Protein AF-A0A7S0D3B3-F1 (afdb_monomer_lite)

Sequence (251 aa):
MYHLRRGPMLGVGFGHDDEKTTARLAFLFASHDVAYRSLAPVVYAWNGERDVRSGSPFPGTENVFGEEPFFAKLPALDLALAPHSAIVVDHGLFGAFGWVGRDVGVEPGEASGDATTTTTSSGANANATREAAVEAVTSLATRLARGSRSGSRSDINGGTSTANTSVFPAPPSLVAAEGSSAARRVVCRLAPAHRDAPHEQDARFPPVRGTSLEARRAFAARAPPTEELTFFQWMRGLGVDAPVTPWAPWR

Organism: Micromonas pusilla (NCBI:txid38833)

Radius of gyration: 18.9 Å; chains: 1; bounding box: 62×37×48 Å

Secondary structure (DSSP, 8-state):
-HHHHHSTTTSSS--SHHHHHHHHHHHHTS-HHHHHHHHS-EEEEE-TTTT-TTT-SSTTPPBSSSSSSPEEEE-SBGGG--TT-EEEEE-GGG-EEEEE-TTTTS-TTTTT--S-----SHHHHHHHHHHHHHHHHHHHHHHHHTT---------S-S--------SSPPPEEEEETTSGGGHHHHTTSB-GGGS-HHHHHHH-GGGTT--HHHHHHHHHHSPP--PPPHHHHHHHTT-----SPP----

pLDDT: mean 78.84, std 17.93, range [31.41, 97.38]

Foldseek 3Di:
DQQQCCALANHCPDPDVVSNVVLVVLLVPDDPVLNVLLSAKKKKKFQAFDLPCPGGLFHPFAAPQPHPPGIGIAHQACVQQDLQIKMWIRNRQQFIEIEHHPQNQPDPVVVPDDPDDDDDDSVVRRVVRSVVSQVVSQVVRQCSLQQHRHPDDDPPDDDDDPPSCGRPPRHDYYYDYPPDPCCCSSLSSGFHCLPPDPLLCCQRGVRCPPPDPVVSVVVSVSRDDDPDDGPQRVCVVVVHGDPSHHDDDDD

Structure (mmCIF, N/CA/C/O backbone):
data_AF-A0A7S0D3B3-F1
#
_entry.id   AF-A0A7S0D3B3-F1
#
loop_
_atom_site.group_PDB
_atom_site.id
_atom_site.type_symbol
_atom_site.label_atom_id
_atom_site.label_alt_id
_atom_site.label_comp_id
_atom_site.label_asym_id
_atom_site.label_entity_id
_atom_site.label_seq_id
_atom_site.pdbx_PDB_ins_code
_atom_site.Cartn_x
_atom_site.Cartn_y
_atom_site.Cartn_z
_atom_site.occupancy
_atom_site.B_iso_or_equiv
_atom_site.auth_seq_id
_atom_site.auth_comp_id
_atom_site.auth_asym_id
_atom_site.auth_atom_id
_atom_site.pdbx_PDB_model_num
ATOM 1 N N . MET A 1 1 ? 9.402 -9.337 -9.081 1.00 85.06 1 MET A N 1
ATOM 2 C CA . MET A 1 1 ? 8.793 -9.337 -10.433 1.00 85.06 1 MET A CA 1
ATOM 3 C C . MET A 1 1 ? 7.340 -8.876 -10.446 1.00 85.06 1 MET A C 1
ATOM 5 O O . MET A 1 1 ? 7.054 -7.938 -11.172 1.00 85.06 1 MET A O 1
ATOM 9 N N . TYR A 1 2 ? 6.439 -9.443 -9.637 1.00 90.00 2 TYR A N 1
ATOM 10 C CA . TYR A 1 2 ? 5.033 -9.003 -9.594 1.00 90.00 2 TYR A CA 1
ATOM 11 C C . TYR A 1 2 ? 4.858 -7.478 -9.407 1.00 90.00 2 TYR A C 1
ATOM 13 O O . TYR A 1 2 ? 4.280 -6.812 -10.263 1.00 90.00 2 TYR A O 1
ATOM 21 N N . HIS A 1 3 ? 5.444 -6.901 -8.346 1.00 88.81 3 HIS A N 1
ATOM 22 C CA . HIS A 1 3 ? 5.360 -5.455 -8.088 1.00 88.81 3 HIS A CA 1
ATOM 23 C C . HIS A 1 3 ? 6.013 -4.595 -9.176 1.00 88.81 3 HIS A C 1
ATOM 25 O O . HIS A 1 3 ? 5.492 -3.534 -9.492 1.00 88.81 3 HIS A O 1
ATOM 31 N N . LEU A 1 4 ? 7.079 -5.083 -9.814 1.00 87.19 4 LEU A N 1
ATOM 32 C CA . LEU A 1 4 ? 7.743 -4.388 -10.918 1.00 87.19 4 LEU A CA 1
ATOM 33 C C . LEU A 1 4 ? 6.795 -4.190 -12.116 1.00 87.19 4 LEU A C 1
ATOM 35 O O . LEU A 1 4 ? 6.785 -3.113 -12.706 1.00 87.19 4 LEU A O 1
ATOM 39 N N . ARG A 1 5 ? 5.992 -5.211 -12.457 1.00 87.06 5 ARG A N 1
ATOM 40 C CA . ARG A 1 5 ? 5.055 -5.174 -13.594 1.00 87.06 5 ARG A CA 1
ATOM 41 C C . ARG A 1 5 ? 3.887 -4.216 -13.368 1.00 87.06 5 ARG A C 1
ATOM 43 O O . ARG A 1 5 ? 3.457 -3.569 -14.312 1.00 87.06 5 ARG A O 1
ATOM 50 N N . ARG A 1 6 ? 3.358 -4.146 -12.145 1.00 87.00 6 ARG A N 1
ATOM 51 C CA . ARG A 1 6 ? 2.267 -3.213 -11.800 1.00 87.00 6 ARG A CA 1
ATOM 52 C C . ARG A 1 6 ? 2.766 -1.814 -11.445 1.00 87.00 6 ARG A C 1
ATOM 54 O O . ARG A 1 6 ? 2.036 -0.839 -11.567 1.00 87.00 6 ARG A O 1
ATOM 61 N N . GLY A 1 7 ? 4.008 -1.736 -10.989 1.00 82.69 7 GLY A N 1
ATOM 62 C CA . GLY A 1 7 ? 4.614 -0.530 -10.470 1.00 82.69 7 GLY A CA 1
ATOM 63 C C . GLY A 1 7 ? 4.978 0.490 -11.549 1.00 82.69 7 GLY A C 1
ATOM 64 O O . GLY A 1 7 ? 4.836 0.246 -12.746 1.00 82.69 7 GLY A O 1
ATOM 65 N N . PRO A 1 8 ? 5.510 1.639 -11.126 1.00 78.31 8 PRO A N 1
ATOM 66 C CA . PRO A 1 8 ? 5.790 2.789 -11.985 1.00 78.31 8 PRO A CA 1
ATOM 67 C C . PRO A 1 8 ? 6.805 2.552 -13.117 1.00 78.31 8 PRO A C 1
ATOM 69 O O . PRO A 1 8 ? 6.876 3.347 -14.049 1.00 78.31 8 PRO A O 1
ATOM 72 N N . MET A 1 9 ? 7.613 1.489 -13.046 1.00 83.06 9 MET A N 1
ATOM 73 C CA . MET A 1 9 ? 8.630 1.196 -14.063 1.00 83.06 9 MET A CA 1
ATOM 74 C C . MET A 1 9 ? 8.033 0.615 -15.347 1.00 83.06 9 MET A C 1
ATOM 76 O O . MET A 1 9 ? 8.335 1.095 -16.445 1.00 83.06 9 MET A O 1
ATOM 80 N N . LEU A 1 10 ? 7.220 -0.437 -15.202 1.00 83.31 10 LEU A N 1
ATOM 81 C CA . LEU A 1 10 ? 6.690 -1.233 -16.316 1.00 83.31 10 LEU A CA 1
ATOM 82 C C . LEU A 1 10 ? 5.160 -1.206 -16.411 1.00 83.31 10 LEU A C 1
ATOM 84 O O . LEU A 1 10 ? 4.613 -1.630 -17.425 1.00 83.31 10 LEU A O 1
ATOM 88 N N . GLY A 1 11 ? 4.480 -0.747 -15.363 1.00 79.31 11 GLY A N 1
ATOM 89 C CA . GLY A 1 11 ? 3.030 -0.672 -15.299 1.00 79.31 11 GLY A CA 1
ATOM 90 C C . GLY A 1 11 ? 2.475 0.665 -15.777 1.00 79.31 11 GLY A C 1
ATOM 91 O O . GLY A 1 11 ? 3.184 1.544 -16.267 1.00 79.31 11 GLY A O 1
ATOM 92 N N . VAL A 1 12 ? 1.170 0.823 -15.574 1.00 73.75 12 VAL A N 1
ATOM 93 C CA . VAL A 1 12 ? 0.405 2.036 -15.909 1.00 73.75 12 VAL A CA 1
ATOM 94 C C . VAL A 1 12 ? 0.332 3.036 -14.746 1.00 73.75 12 VAL A C 1
ATOM 96 O O . VAL A 1 12 ? -0.453 3.975 -14.786 1.00 73.75 12 VAL A O 1
ATOM 99 N N . GLY A 1 13 ? 1.140 2.843 -13.695 1.00 68.25 13 GLY A N 1
ATOM 100 C CA . GLY A 1 13 ? 1.108 3.672 -12.483 1.00 68.25 13 GLY A CA 1
ATOM 101 C C . GLY A 1 13 ? 1.479 5.145 -12.700 1.00 68.25 13 GLY A C 1
ATOM 102 O O . GLY A 1 13 ? 1.105 5.985 -11.885 1.00 68.25 13 GLY A O 1
ATOM 103 N N . PHE A 1 14 ? 2.173 5.457 -13.799 1.00 73.38 14 PHE A N 1
ATOM 104 C CA . PHE A 1 14 ? 2.374 6.818 -14.296 1.00 73.38 14 PHE A CA 1
ATOM 105 C C . PHE A 1 14 ? 1.623 7.002 -15.610 1.00 73.38 14 PHE A C 1
ATOM 107 O O . PHE A 1 14 ? 1.720 6.162 -16.509 1.00 73.38 14 PHE A O 1
ATOM 114 N N . GLY A 1 15 ? 0.870 8.098 -15.703 1.00 72.25 15 GLY A N 1
ATOM 115 C CA . GLY A 1 15 ? 0.003 8.367 -16.846 1.00 72.25 15 GLY A CA 1
ATOM 116 C C . GLY A 1 15 ? 0.772 8.967 -18.016 1.00 72.25 15 GLY A C 1
ATOM 117 O O . GLY A 1 15 ? 0.599 8.524 -19.149 1.00 72.25 15 GLY A O 1
ATOM 118 N N . HIS A 1 16 ? 1.649 9.934 -17.735 1.00 87.62 16 HIS A N 1
ATOM 119 C CA . HIS A 1 16 ? 2.368 10.685 -18.763 1.00 87.62 16 HIS A CA 1
ATOM 120 C C . HIS A 1 16 ? 3.755 10.092 -19.048 1.00 87.62 16 HIS A C 1
ATOM 122 O O . HIS A 1 16 ? 4.439 9.601 -18.146 1.00 87.62 16 HIS A O 1
ATOM 128 N N . ASP A 1 17 ? 4.209 10.154 -20.300 1.00 87.62 17 ASP A N 1
ATOM 129 C CA . ASP A 1 17 ? 5.496 9.561 -20.688 1.00 87.62 17 ASP A CA 1
ATOM 130 C C . ASP A 1 17 ? 6.704 10.316 -20.112 1.00 87.62 17 ASP A C 1
ATOM 132 O O . ASP A 1 17 ? 7.714 9.693 -19.769 1.00 87.62 17 ASP A O 1
ATOM 136 N N . ASP A 1 18 ? 6.578 11.624 -19.883 1.00 90.62 18 ASP A N 1
ATOM 137 C CA . ASP A 1 18 ? 7.607 12.415 -19.191 1.00 90.62 18 ASP A CA 1
ATOM 138 C C . ASP A 1 18 ? 7.778 11.991 -17.725 1.00 90.62 18 ASP A C 1
ATOM 140 O O . ASP A 1 18 ? 8.904 11.901 -17.226 1.00 90.62 18 ASP A O 1
ATOM 144 N N . GLU A 1 19 ? 6.677 11.662 -17.037 1.00 88.25 19 GLU A N 1
ATOM 145 C CA . GLU A 1 19 ? 6.715 11.149 -15.661 1.00 88.25 19 GLU A CA 1
ATOM 146 C C . GLU A 1 19 ? 7.442 9.803 -15.620 1.00 88.25 19 GLU A C 1
ATOM 148 O O . GLU A 1 19 ? 8.324 9.597 -14.785 1.00 88.25 19 GLU A O 1
ATOM 153 N N . LYS A 1 20 ? 7.134 8.904 -16.568 1.00 87.44 20 LYS A N 1
ATOM 154 C CA . LYS A 1 20 ? 7.817 7.607 -16.699 1.00 87.44 20 LYS A CA 1
ATOM 155 C C . LYS A 1 20 ? 9.302 7.779 -16.990 1.00 87.44 20 LYS A C 1
ATOM 157 O O . LYS A 1 20 ? 10.122 7.082 -16.396 1.00 87.44 20 LYS A O 1
ATOM 162 N N . THR A 1 21 ? 9.659 8.681 -17.901 1.00 89.25 21 THR A N 1
ATOM 163 C CA . THR A 1 21 ? 11.054 8.937 -18.284 1.00 89.25 21 THR A CA 1
ATOM 164 C C . THR A 1 21 ? 11.845 9.478 -17.100 1.00 89.25 21 THR A C 1
ATOM 166 O O . THR A 1 21 ? 12.896 8.933 -16.765 1.00 89.25 21 THR A O 1
ATOM 169 N N . THR A 1 22 ? 11.293 10.467 -16.397 1.00 88.38 22 THR A N 1
ATOM 170 C CA . THR A 1 22 ? 11.889 11.036 -15.181 1.00 88.38 22 THR A CA 1
ATOM 171 C C . THR A 1 22 ? 12.049 9.976 -14.092 1.00 88.38 22 THR A C 1
ATOM 173 O O . THR A 1 22 ? 13.120 9.844 -13.501 1.00 88.38 22 THR A O 1
ATOM 176 N N . ALA A 1 23 ? 11.015 9.162 -13.864 1.00 87.19 23 ALA A N 1
ATOM 177 C CA . ALA A 1 23 ? 11.034 8.083 -12.884 1.00 87.19 23 ALA A CA 1
ATOM 178 C C . ALA A 1 23 ? 12.104 7.026 -13.185 1.00 87.19 23 ALA A C 1
ATOM 180 O O . ALA A 1 23 ? 12.817 6.589 -12.281 1.00 87.19 23 ALA A O 1
ATOM 181 N N . ARG A 1 24 ? 12.226 6.617 -14.452 1.00 89.62 24 ARG A N 1
ATOM 182 C CA . ARG A 1 24 ? 13.226 5.640 -14.902 1.00 89.62 24 ARG A CA 1
ATOM 183 C C . ARG A 1 24 ? 14.638 6.198 -14.792 1.00 89.62 24 ARG A C 1
ATOM 185 O O . ARG A 1 24 ? 15.522 5.491 -14.324 1.00 89.62 24 ARG A O 1
ATOM 192 N N . LEU A 1 25 ? 14.841 7.461 -15.163 1.00 90.94 25 LEU A N 1
ATOM 193 C CA . LEU A 1 25 ? 16.137 8.118 -15.029 1.00 90.94 25 LEU A CA 1
ATOM 194 C C . LEU A 1 25 ? 16.563 8.192 -13.559 1.00 90.94 25 LEU A C 1
ATOM 196 O O . LEU A 1 25 ? 17.666 7.775 -13.224 1.00 90.94 25 LEU A O 1
ATOM 200 N N . ALA A 1 26 ? 15.668 8.639 -12.672 1.00 88.56 26 ALA A N 1
ATOM 201 C CA . ALA A 1 26 ? 15.933 8.681 -11.236 1.00 88.56 26 ALA A CA 1
ATOM 202 C C . ALA A 1 26 ? 16.259 7.285 -10.678 1.00 88.56 26 ALA A C 1
ATOM 204 O O . ALA A 1 26 ? 17.196 7.135 -9.899 1.00 88.56 26 ALA A O 1
ATOM 205 N N . PHE A 1 27 ? 15.526 6.253 -11.110 1.00 89.69 27 PHE A N 1
ATOM 206 C CA . PHE A 1 27 ? 15.770 4.869 -10.708 1.00 89.69 27 PHE A CA 1
ATOM 207 C C . PHE A 1 27 ? 17.171 4.370 -11.090 1.00 89.69 27 PHE A C 1
ATOM 209 O O . PHE A 1 27 ? 17.816 3.718 -10.273 1.00 89.69 27 PHE A O 1
ATOM 216 N N . LEU A 1 28 ? 17.663 4.697 -12.290 1.00 90.00 28 LEU A N 1
ATOM 217 C CA . LEU A 1 28 ? 18.989 4.269 -12.760 1.00 90.00 28 LEU A CA 1
ATOM 218 C C . LEU A 1 28 ? 20.146 4.851 -11.936 1.00 90.00 28 LEU A C 1
ATOM 220 O O . LEU A 1 28 ? 21.208 4.237 -11.867 1.00 90.00 28 LEU A O 1
ATOM 224 N N . PHE A 1 29 ? 19.940 6.010 -11.308 1.00 89.19 29 PHE A N 1
ATOM 225 C CA . PHE A 1 29 ? 20.930 6.662 -10.447 1.00 89.19 29 PHE A CA 1
ATOM 226 C C . PHE A 1 29 ? 20.691 6.428 -8.952 1.00 89.19 29 PHE A C 1
ATOM 228 O O . PHE A 1 29 ? 21.458 6.913 -8.119 1.00 89.19 29 PHE A O 1
ATOM 235 N N . ALA A 1 30 ? 19.637 5.698 -8.587 1.00 86.69 30 ALA A N 1
ATOM 236 C CA . ALA A 1 30 ? 19.323 5.430 -7.196 1.00 86.69 30 ALA A CA 1
ATOM 237 C C . ALA A 1 30 ? 20.280 4.397 -6.587 1.00 86.69 30 ALA A C 1
ATOM 239 O O . ALA A 1 30 ? 20.723 3.453 -7.242 1.00 86.69 30 ALA A O 1
ATOM 240 N N . SER A 1 31 ? 20.546 4.535 -5.286 1.00 85.69 31 SER A N 1
ATOM 241 C CA . SER A 1 31 ? 21.238 3.492 -4.527 1.00 85.69 31 SER A CA 1
ATOM 242 C C . SER A 1 31 ? 20.427 2.194 -4.526 1.00 85.69 31 SER A C 1
ATOM 244 O O . SER A 1 31 ? 19.203 2.215 -4.675 1.00 85.69 31 SER A O 1
ATOM 246 N N . HIS A 1 32 ? 21.099 1.062 -4.305 1.00 84.69 32 HIS A N 1
ATOM 247 C CA . HIS A 1 32 ? 20.470 -0.261 -4.324 1.00 84.69 32 HIS A CA 1
ATOM 248 C C . HIS A 1 32 ? 19.204 -0.336 -3.449 1.00 84.69 32 HIS A C 1
ATOM 250 O O . HIS A 1 32 ? 18.150 -0.765 -3.912 1.00 84.69 32 HIS A O 1
ATOM 25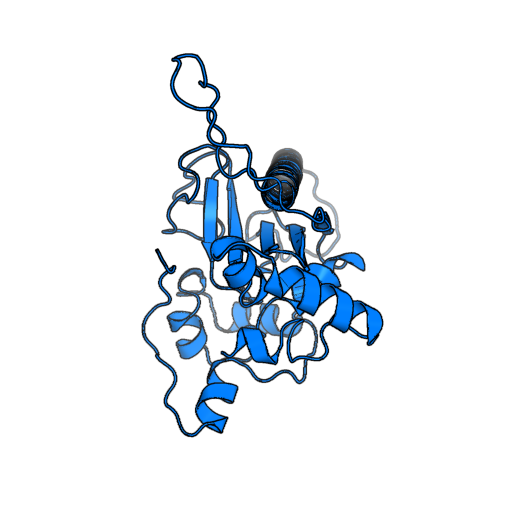6 N N . ASP A 1 33 ? 19.271 0.181 -2.222 1.00 82.75 33 ASP A N 1
ATOM 257 C CA . ASP A 1 33 ? 18.151 0.214 -1.275 1.00 82.75 33 ASP A CA 1
ATOM 258 C C . ASP A 1 33 ? 16.959 1.050 -1.750 1.00 82.75 33 ASP A C 1
ATOM 260 O O . ASP A 1 33 ? 15.794 0.723 -1.497 1.00 82.75 33 ASP A O 1
ATOM 264 N N . VAL A 1 34 ? 17.234 2.192 -2.379 1.00 85.44 34 VAL A N 1
ATOM 265 C CA . VAL A 1 34 ? 16.199 3.090 -2.897 1.00 85.44 34 VAL A CA 1
ATOM 266 C C . VAL A 1 34 ? 15.591 2.491 -4.162 1.00 85.44 34 VAL A C 1
ATOM 268 O O . VAL A 1 34 ? 14.367 2.478 -4.299 1.00 85.44 34 VAL A O 1
ATOM 271 N N . ALA A 1 35 ? 16.419 1.926 -5.040 1.00 87.44 35 ALA A N 1
ATOM 272 C CA . ALA A 1 35 ? 15.995 1.215 -6.235 1.00 87.44 35 ALA A CA 1
ATOM 273 C C . ALA A 1 35 ? 15.095 0.025 -5.870 1.00 87.44 35 ALA A C 1
ATOM 275 O O . ALA A 1 35 ? 13.990 -0.090 -6.392 1.00 87.44 35 ALA A O 1
ATOM 276 N N . TYR A 1 36 ? 15.487 -0.806 -4.902 1.00 86.69 36 TYR A N 1
ATOM 277 C CA . TYR A 1 36 ? 14.694 -1.962 -4.480 1.00 86.69 36 TYR A CA 1
ATOM 278 C C . TYR A 1 36 ? 13.278 -1.568 -4.028 1.00 86.69 36 TYR A C 1
ATOM 280 O O . TYR A 1 36 ? 12.291 -2.117 -4.522 1.00 86.69 36 TYR A O 1
ATOM 288 N N . ARG A 1 37 ? 13.160 -0.552 -3.164 1.00 87.56 37 ARG A N 1
ATOM 289 C CA . ARG A 1 37 ? 11.862 -0.017 -2.702 1.00 87.56 37 ARG A CA 1
ATOM 290 C C . ARG A 1 37 ? 11.050 0.645 -3.813 1.00 87.56 37 ARG A C 1
ATOM 292 O O . ARG A 1 37 ? 9.824 0.605 -3.810 1.00 87.56 37 ARG A O 1
ATOM 299 N N . SER A 1 38 ? 11.741 1.228 -4.787 1.00 88.94 38 SER A N 1
ATOM 300 C CA . SER A 1 38 ? 11.135 1.798 -5.990 1.00 88.94 38 SER A CA 1
ATOM 301 C C . SER A 1 38 ? 10.502 0.719 -6.885 1.00 88.94 38 SER A C 1
ATOM 303 O O . SER A 1 38 ? 9.536 1.007 -7.592 1.00 88.94 38 SER A O 1
ATOM 305 N N . LEU A 1 39 ? 10.998 -0.526 -6.834 1.00 89.19 39 LEU A N 1
ATOM 306 C CA . LEU A 1 39 ? 10.425 -1.668 -7.559 1.00 89.19 39 LEU A CA 1
ATOM 307 C C . LEU A 1 39 ? 9.321 -2.393 -6.788 1.00 89.19 39 LEU A C 1
ATOM 309 O O . LEU A 1 39 ? 8.362 -2.877 -7.394 1.00 89.19 39 LEU A O 1
ATOM 313 N N . ALA A 1 40 ? 9.492 -2.538 -5.476 1.00 89.12 40 ALA A N 1
ATOM 314 C CA . ALA A 1 40 ? 8.566 -3.236 -4.601 1.00 89.12 40 ALA A CA 1
ATOM 315 C C . ALA A 1 40 ? 8.335 -2.402 -3.333 1.00 89.12 40 ALA A C 1
ATOM 317 O O . ALA A 1 40 ? 9.255 -2.291 -2.518 1.00 89.12 40 ALA A O 1
ATOM 318 N N . PRO A 1 41 ? 7.130 -1.832 -3.149 1.00 91.38 41 PRO A N 1
ATOM 319 C CA . PRO A 1 41 ? 6.849 -1.028 -1.974 1.00 91.38 41 PRO A CA 1
ATOM 320 C C . PRO A 1 41 ? 6.985 -1.836 -0.690 1.00 91.38 41 PRO A C 1
ATOM 322 O O . PRO A 1 41 ? 6.650 -3.023 -0.635 1.00 91.38 41 PRO A O 1
ATOM 325 N N . VAL A 1 42 ? 7.425 -1.150 0.358 1.00 90.94 42 VAL A N 1
ATOM 326 C CA . VAL A 1 42 ? 7.469 -1.674 1.721 1.00 90.94 42 VAL A CA 1
ATOM 327 C C . VAL A 1 42 ? 6.362 -1.009 2.522 1.00 90.94 42 VAL A C 1
ATOM 329 O O . VAL A 1 42 ? 6.172 0.202 2.432 1.00 90.94 42 VAL A O 1
ATOM 332 N N . VAL A 1 43 ? 5.624 -1.798 3.297 1.00 93.50 43 VAL A N 1
ATOM 333 C CA . VAL A 1 43 ? 4.556 -1.287 4.157 1.00 93.50 43 VAL A CA 1
ATOM 334 C C . VAL A 1 43 ? 4.997 -1.374 5.604 1.00 93.50 43 VAL A C 1
ATOM 336 O O . VAL A 1 43 ? 5.514 -2.402 6.037 1.00 93.50 43 VAL A O 1
ATOM 339 N N . TYR A 1 44 ? 4.781 -0.291 6.336 1.00 92.88 44 TYR A N 1
ATOM 340 C CA . TYR A 1 44 ? 4.996 -0.193 7.769 1.00 92.88 44 TYR A CA 1
ATOM 341 C C . TYR A 1 44 ? 3.654 0.063 8.435 1.00 92.88 44 TYR A C 1
ATOM 343 O O . TYR A 1 44 ? 3.026 1.076 8.149 1.00 92.88 44 TYR A O 1
ATOM 351 N N . ALA A 1 45 ? 3.200 -0.832 9.299 1.00 91.50 45 ALA A N 1
ATOM 352 C CA . ALA A 1 45 ? 1.993 -0.628 10.082 1.00 91.50 45 ALA A CA 1
ATOM 353 C C . ALA A 1 45 ? 2.325 -0.127 11.478 1.00 91.50 45 ALA A C 1
ATOM 355 O O . ALA A 1 45 ? 3.219 -0.658 12.131 1.00 91.50 45 ALA A O 1
ATOM 356 N N . TRP A 1 46 ? 1.598 0.888 11.920 1.00 90.38 46 TRP A N 1
ATOM 357 C CA . TRP A 1 46 ? 1.690 1.416 13.269 1.00 90.38 46 TRP A CA 1
ATOM 358 C C . TRP A 1 46 ? 0.957 0.494 14.247 1.00 90.38 46 TRP A C 1
ATOM 360 O O . TRP A 1 46 ? -0.205 0.155 14.021 1.00 90.38 46 TRP A O 1
ATOM 370 N N . ASN A 1 47 ? 1.629 0.115 15.336 1.00 79.75 47 ASN A N 1
ATOM 371 C CA . ASN A 1 47 ? 1.063 -0.742 16.386 1.00 79.75 47 ASN A CA 1
ATOM 372 C C . ASN A 1 47 ? 0.876 -0.021 17.731 1.00 79.75 47 ASN A C 1
ATOM 374 O O . ASN A 1 47 ? 0.631 -0.685 18.736 1.00 79.75 47 ASN A O 1
ATOM 378 N N . GLY A 1 48 ? 0.978 1.310 17.762 1.00 73.50 48 GLY A N 1
ATOM 379 C CA . GLY A 1 48 ? 0.851 2.097 18.990 1.00 73.50 48 GLY A CA 1
ATOM 380 C C . GLY A 1 48 ? 2.185 2.522 19.608 1.00 73.50 48 GLY A C 1
ATOM 381 O O . GLY A 1 48 ? 3.267 2.269 19.070 1.00 73.50 48 GLY A O 1
ATOM 382 N N . GLU A 1 49 ? 2.086 3.209 20.746 1.00 59.97 49 GLU A N 1
ATOM 383 C CA . GLU A 1 49 ? 3.235 3.711 21.514 1.00 59.97 49 GLU A CA 1
ATOM 384 C C . GLU A 1 49 ? 3.860 2.648 22.425 1.00 59.97 49 GLU A C 1
ATOM 386 O O . GLU A 1 49 ? 5.052 2.705 22.666 1.00 59.97 49 GLU A O 1
ATOM 391 N N . ARG A 1 50 ? 3.119 1.621 22.862 1.00 48.94 50 ARG A N 1
ATOM 392 C CA . ARG A 1 50 ? 3.665 0.461 23.595 1.00 48.94 50 ARG A CA 1
ATOM 393 C C . ARG A 1 50 ? 3.426 -0.828 22.828 1.00 48.94 50 ARG A C 1
ATOM 395 O O . ARG A 1 50 ? 2.507 -0.898 22.022 1.00 48.94 50 ARG A O 1
ATOM 402 N N . ASP A 1 51 ? 4.215 -1.861 23.132 1.00 42.47 51 ASP A N 1
ATOM 403 C CA . ASP A 1 51 ? 3.941 -3.267 22.795 1.00 42.47 51 ASP A CA 1
ATOM 404 C C . ASP A 1 51 ? 2.588 -3.679 23.415 1.00 42.47 51 ASP A C 1
ATOM 406 O O . ASP A 1 51 ? 2.527 -4.325 24.464 1.00 42.47 51 ASP A O 1
ATOM 410 N N . VAL A 1 52 ? 1.470 -3.224 22.835 1.00 44.12 52 VAL A N 1
ATOM 411 C CA . VAL A 1 52 ? 0.123 -3.616 23.248 1.00 44.12 52 VAL A CA 1
ATOM 412 C C . VAL A 1 52 ? -0.095 -5.017 22.692 1.00 44.12 52 VAL A C 1
ATOM 414 O O . VAL A 1 52 ? -0.789 -5.233 21.696 1.00 44.12 52 VAL A O 1
ATOM 417 N N . ARG A 1 53 ? 0.506 -5.996 23.375 1.00 39.72 53 ARG A N 1
ATOM 418 C CA . ARG A 1 53 ? 0.329 -7.438 23.149 1.00 39.72 53 ARG A CA 1
ATOM 419 C C . ARG A 1 53 ? -1.137 -7.892 23.207 1.00 39.72 53 ARG A C 1
ATOM 421 O O . ARG A 1 53 ? -1.415 -9.045 22.903 1.00 39.72 53 ARG A O 1
ATOM 428 N N . SER A 1 54 ? -2.070 -7.011 23.569 1.00 42.28 54 SER A N 1
ATOM 429 C CA . SER A 1 54 ? -3.509 -7.276 23.627 1.00 42.28 54 SER A CA 1
ATOM 430 C C . SER A 1 54 ? -4.379 -6.344 22.765 1.00 42.28 54 SER A C 1
ATOM 432 O O . SER A 1 54 ? -5.589 -6.361 22.943 1.00 42.28 54 SER A O 1
ATOM 434 N N . GLY A 1 55 ? -3.809 -5.536 21.858 1.00 48.53 55 GLY A N 1
ATOM 435 C CA . GLY A 1 55 ? -4.583 -4.527 21.107 1.00 48.53 55 GLY A CA 1
ATOM 436 C C . GLY A 1 55 ? -3.935 -3.960 19.836 1.00 48.53 55 GLY A C 1
ATOM 437 O O . GLY A 1 55 ? -4.523 -3.099 19.188 1.00 48.53 55 GLY A O 1
ATOM 438 N N . SER A 1 56 ? -2.738 -4.421 19.451 1.00 58.16 56 SER A N 1
ATOM 439 C CA . SER A 1 56 ? -2.164 -4.082 18.142 1.00 58.16 56 SER A CA 1
ATOM 440 C C . SER A 1 56 ? -3.073 -4.578 17.001 1.00 58.16 56 SER A C 1
ATOM 442 O O . SER A 1 56 ? -3.508 -5.732 17.049 1.00 58.16 56 SER A O 1
ATOM 444 N N . PRO A 1 57 ? -3.283 -3.781 15.929 1.00 58.41 57 PRO A N 1
ATOM 445 C CA . PRO A 1 57 ? -3.957 -4.244 14.711 1.00 58.41 57 PRO A CA 1
ATOM 446 C C . PRO A 1 57 ? -3.288 -5.467 14.062 1.00 58.41 57 PRO A C 1
ATOM 448 O O . PRO A 1 57 ? -3.926 -6.200 13.309 1.00 58.41 57 PRO A O 1
ATOM 451 N N . PHE A 1 58 ? -1.996 -5.688 14.334 1.00 66.88 58 PHE A N 1
ATOM 452 C CA . PHE A 1 58 ? -1.183 -6.744 13.737 1.00 66.88 58 PHE A CA 1
ATOM 453 C C . PHE A 1 58 ? -0.335 -7.460 14.808 1.00 66.88 58 PHE A C 1
ATOM 455 O O . PHE A 1 58 ? 0.886 -7.263 14.878 1.00 66.88 58 PHE A O 1
ATOM 462 N N . PRO A 1 59 ? -0.955 -8.303 15.655 1.00 60.88 59 PRO A N 1
ATOM 463 C CA . PRO A 1 59 ? -0.266 -8.972 16.754 1.00 60.88 59 PRO A CA 1
ATOM 464 C C . PRO A 1 59 ? 0.819 -9.938 16.249 1.00 60.88 59 PRO A C 1
ATOM 466 O O . PRO A 1 59 ? 0.685 -10.554 15.192 1.00 60.88 59 PRO A O 1
ATOM 469 N N . GLY A 1 60 ? 1.904 -10.085 17.019 1.00 61.69 60 GLY A N 1
ATOM 470 C CA . GLY A 1 60 ? 3.007 -11.007 16.701 1.00 61.69 60 GLY A CA 1
ATOM 471 C C . GLY A 1 60 ? 3.996 -10.505 15.643 1.00 61.69 60 GLY A C 1
ATOM 472 O O . GLY A 1 60 ? 4.820 -11.278 15.159 1.00 61.69 60 GLY A O 1
ATOM 473 N N . THR A 1 61 ? 3.919 -9.227 15.273 1.00 66.94 61 THR A N 1
ATOM 474 C CA . THR A 1 61 ? 4.903 -8.570 14.404 1.00 66.94 61 THR A CA 1
ATOM 475 C C . THR A 1 61 ? 6.064 -7.995 15.227 1.00 66.94 61 THR A C 1
ATOM 477 O O . THR A 1 61 ? 5.900 -7.726 16.413 1.00 66.94 61 THR A O 1
ATOM 480 N N . GLU A 1 62 ? 7.249 -7.837 14.626 1.00 69.56 62 GLU A N 1
ATOM 481 C CA . GLU A 1 62 ? 8.447 -7.275 15.281 1.00 69.56 62 GLU A CA 1
ATOM 482 C C . GLU A 1 62 ? 8.616 -5.779 14.963 1.00 69.56 62 GLU A C 1
ATOM 484 O O . GLU A 1 62 ? 8.278 -5.340 13.857 1.00 69.56 62 GLU A O 1
ATOM 489 N N . ASN A 1 63 ? 9.161 -5.000 15.914 1.00 76.00 63 ASN A N 1
ATOM 490 C CA . ASN A 1 63 ? 9.439 -3.578 15.694 1.00 76.00 63 ASN A CA 1
ATOM 491 C C . ASN A 1 63 ? 10.634 -3.431 14.759 1.00 76.00 63 ASN A C 1
ATOM 493 O O . ASN A 1 63 ? 11.735 -3.875 15.080 1.00 76.00 63 ASN A O 1
ATOM 497 N N . VAL A 1 64 ? 10.445 -2.750 13.637 1.00 77.31 64 VAL A N 1
ATOM 498 C CA . VAL A 1 64 ? 11.497 -2.613 12.625 1.00 77.31 64 VAL A CA 1
ATOM 499 C C . VAL A 1 64 ? 12.537 -1.563 13.012 1.00 77.31 64 VAL A C 1
ATOM 501 O O . VAL A 1 64 ? 13.696 -1.689 12.627 1.00 77.31 64 VAL A O 1
ATOM 504 N N . PHE A 1 65 ? 12.138 -0.527 13.754 1.00 77.00 65 PHE A N 1
ATOM 505 C CA . PHE A 1 65 ? 13.007 0.621 14.043 1.00 77.00 65 PHE A CA 1
ATOM 506 C C . PHE A 1 65 ? 13.656 0.570 15.431 1.00 77.00 65 PHE A C 1
ATOM 508 O O . PHE A 1 65 ? 14.492 1.412 15.734 1.00 77.00 65 PHE A O 1
ATOM 515 N N . GLY A 1 66 ? 13.306 -0.417 16.266 1.00 71.25 66 GLY A N 1
ATOM 516 C CA . GLY A 1 66 ? 13.885 -0.589 17.606 1.00 71.25 66 GLY A CA 1
ATOM 517 C C . GLY A 1 66 ? 13.554 0.529 18.605 1.00 71.25 66 GLY A C 1
ATOM 518 O O . GLY A 1 66 ? 14.089 0.532 19.708 1.00 71.25 66 GLY A O 1
ATOM 519 N N . GLU A 1 67 ? 12.672 1.455 18.232 1.00 71.75 67 GLU A N 1
ATOM 520 C CA . GLU A 1 67 ? 12.269 2.635 19.000 1.00 71.75 67 GLU A CA 1
ATOM 521 C C . GLU A 1 67 ? 10.747 2.821 18.951 1.00 71.75 67 GLU A C 1
ATOM 523 O O . GLU A 1 67 ? 10.069 2.250 18.091 1.00 71.75 67 GLU A O 1
ATOM 528 N N . GLU A 1 68 ? 10.209 3.610 19.879 1.00 69.31 68 GLU A N 1
ATOM 529 C CA . GLU A 1 68 ? 8.817 4.059 19.828 1.00 69.31 68 GLU A CA 1
ATOM 530 C C . GLU A 1 68 ? 8.669 5.239 18.844 1.00 69.31 68 GLU A C 1
ATOM 532 O O . GLU A 1 68 ? 9.585 6.061 18.727 1.00 69.31 68 GLU A O 1
ATOM 537 N N . PRO A 1 69 ? 7.527 5.367 18.142 1.00 73.88 69 PRO A N 1
ATOM 538 C CA . PRO A 1 69 ? 6.387 4.447 18.133 1.00 73.88 69 PRO A CA 1
ATOM 539 C C . PRO A 1 69 ? 6.667 3.166 17.328 1.00 73.88 69 PRO A C 1
ATOM 541 O O . PRO A 1 69 ? 7.445 3.167 16.372 1.00 73.88 69 PRO A O 1
ATOM 544 N N . PHE A 1 70 ? 6.009 2.067 17.705 1.00 81.88 70 PHE A N 1
ATOM 545 C CA . PHE A 1 70 ? 6.252 0.753 17.112 1.00 81.88 70 PHE A CA 1
ATOM 546 C C . PHE A 1 70 ? 5.728 0.684 15.676 1.00 81.88 70 PHE A C 1
ATOM 548 O O . PHE A 1 70 ? 4.542 0.933 15.425 1.00 81.88 70 PHE A O 1
ATOM 555 N N . PHE A 1 71 ? 6.574 0.214 14.753 1.00 86.31 71 PHE A N 1
ATOM 556 C CA . PHE A 1 71 ? 6.147 -0.146 13.402 1.00 86.31 71 PHE A CA 1
ATOM 557 C C . PHE A 1 71 ? 6.496 -1.584 13.029 1.00 86.31 71 PHE A C 1
ATOM 559 O O . PHE A 1 71 ? 7.647 -2.006 13.125 1.00 86.31 71 PHE A O 1
ATOM 566 N N . ALA A 1 72 ? 5.505 -2.293 12.496 1.00 85.94 72 ALA A N 1
ATOM 567 C CA . ALA A 1 72 ? 5.641 -3.613 11.899 1.00 85.94 72 ALA A CA 1
ATOM 568 C C . ALA A 1 72 ? 5.867 -3.522 10.390 1.00 85.94 72 ALA A C 1
ATOM 570 O O . ALA A 1 72 ? 5.129 -2.827 9.693 1.00 85.94 72 ALA A O 1
ATOM 571 N N . LYS A 1 73 ? 6.819 -4.283 9.844 1.00 87.81 73 LYS A N 1
ATOM 572 C CA . LYS A 1 73 ? 6.921 -4.471 8.387 1.00 87.81 73 LYS A CA 1
ATOM 573 C C . LYS A 1 73 ? 5.819 -5.426 7.936 1.00 87.81 73 LYS A C 1
ATOM 575 O O . LYS A 1 73 ? 5.684 -6.510 8.496 1.00 87.81 73 LYS A O 1
ATOM 580 N N . LEU A 1 74 ? 5.086 -5.051 6.896 1.00 88.75 74 LEU A N 1
ATOM 581 C CA . LEU A 1 74 ? 4.042 -5.854 6.264 1.00 88.75 74 LEU A CA 1
ATOM 582 C C . LEU A 1 74 ? 4.318 -6.002 4.759 1.00 88.75 74 LEU A C 1
ATOM 584 O O . LEU A 1 74 ? 5.011 -5.167 4.160 1.00 88.75 74 LEU A O 1
ATOM 588 N N . PRO A 1 75 ? 3.779 -7.044 4.106 1.00 89.62 75 PRO A N 1
ATOM 589 C CA . 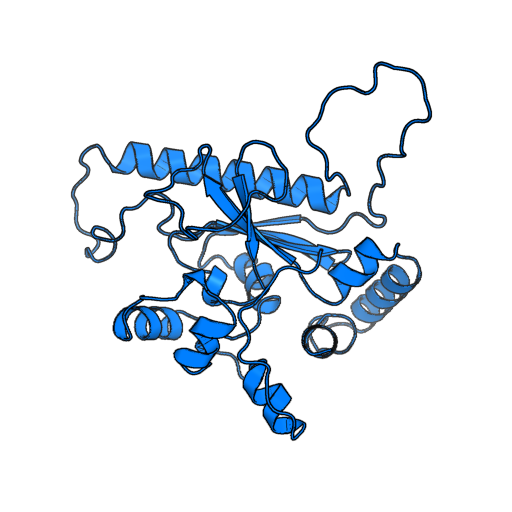PRO A 1 75 ? 3.779 -7.104 2.653 1.00 89.62 75 PRO A CA 1
ATOM 590 C C . PRO A 1 75 ? 2.848 -6.027 2.085 1.00 89.62 75 PRO A C 1
ATOM 592 O O . PRO A 1 75 ? 1.851 -5.658 2.704 1.00 89.62 75 PRO A O 1
ATOM 595 N N . ALA A 1 76 ? 3.149 -5.551 0.875 1.00 92.19 76 ALA A N 1
ATOM 596 C CA . ALA A 1 76 ? 2.359 -4.535 0.181 1.00 92.19 76 ALA A CA 1
ATOM 597 C C . ALA A 1 76 ? 1.048 -5.087 -0.394 1.00 92.19 76 ALA A C 1
ATOM 599 O O . ALA A 1 76 ? 0.862 -5.154 -1.611 1.00 92.19 76 ALA A O 1
ATOM 600 N N . LEU A 1 77 ? 0.154 -5.494 0.502 1.00 93.06 77 LEU A N 1
ATOM 601 C CA . LEU A 1 77 ? -1.177 -6.021 0.231 1.00 93.06 77 LEU A CA 1
ATOM 602 C C . LEU A 1 77 ? -2.224 -5.054 0.774 1.00 93.06 77 LEU A C 1
ATOM 604 O O . LEU A 1 77 ? -2.019 -4.411 1.802 1.00 93.06 77 LEU A O 1
ATOM 608 N N . ASP A 1 78 ? -3.353 -4.962 0.091 1.00 93.81 78 ASP A N 1
ATOM 609 C CA . ASP A 1 78 ? -4.438 -4.068 0.481 1.00 93.81 78 ASP A CA 1
ATOM 610 C C . ASP A 1 78 ? -5.156 -4.495 1.760 1.00 93.81 78 ASP A C 1
ATOM 612 O O . ASP A 1 78 ? -5.726 -3.639 2.420 1.00 93.81 78 ASP A O 1
ATOM 616 N N . LEU A 1 79 ? -5.019 -5.756 2.183 1.00 91.38 79 LEU A N 1
ATOM 617 C CA . LEU A 1 79 ? -5.418 -6.248 3.510 1.00 91.38 79 LEU A CA 1
ATOM 618 C C . LEU A 1 79 ? -4.844 -5.407 4.668 1.00 91.38 79 LEU A C 1
ATOM 620 O O . LEU A 1 79 ? -5.399 -5.410 5.762 1.00 91.38 79 LEU A O 1
ATOM 624 N N . ALA A 1 80 ? -3.754 -4.665 4.437 1.00 91.44 80 ALA A N 1
ATOM 625 C CA . ALA A 1 80 ? -3.200 -3.730 5.412 1.00 91.44 80 ALA A CA 1
ATOM 626 C C . ALA A 1 80 ? -4.089 -2.491 5.657 1.00 91.44 80 ALA A C 1
ATOM 628 O O . ALA A 1 80 ? -3.916 -1.830 6.679 1.00 91.44 80 ALA A O 1
ATOM 629 N N . LEU A 1 81 ? -5.042 -2.186 4.764 1.00 91.88 81 LEU A N 1
ATOM 630 C CA . LEU A 1 81 ? -5.987 -1.058 4.844 1.00 91.88 81 LEU A CA 1
ATOM 631 C C . LEU A 1 81 ? -7.201 -1.359 5.740 1.00 91.88 81 LEU A C 1
ATOM 633 O O . LEU A 1 81 ? -8.329 -0.965 5.436 1.00 91.88 81 LEU A O 1
ATOM 637 N N . ALA A 1 82 ? -6.997 -2.100 6.826 1.00 88.44 82 ALA A N 1
ATOM 638 C CA . ALA A 1 82 ? -8.053 -2.376 7.787 1.00 88.44 82 ALA A CA 1
ATOM 639 C C . ALA A 1 82 ? -8.528 -1.069 8.464 1.00 88.44 82 ALA A C 1
ATOM 641 O O . ALA A 1 82 ? -7.704 -0.216 8.782 1.00 88.44 82 ALA A O 1
ATOM 642 N N . PRO A 1 83 ? -9.829 -0.885 8.747 1.00 87.88 83 PRO A N 1
ATOM 643 C CA . PRO A 1 83 ? -10.344 0.387 9.273 1.00 87.88 83 PRO A CA 1
ATOM 644 C C . PRO A 1 83 ? -9.720 0.830 10.604 1.00 87.88 83 PRO A C 1
ATOM 646 O O . PRO A 1 83 ? -9.629 2.020 10.877 1.00 87.88 83 PRO A O 1
ATOM 649 N N . HIS A 1 84 ? -9.263 -0.124 11.410 1.00 86.12 84 HIS A N 1
ATOM 650 C CA . HIS A 1 84 ? -8.609 0.082 12.704 1.00 86.12 84 HIS A CA 1
ATOM 651 C C . HIS A 1 84 ? -7.075 0.174 12.602 1.00 86.12 84 HIS A C 1
ATOM 653 O O . HIS A 1 84 ? -6.396 0.190 13.626 1.00 86.12 84 HIS A O 1
ATOM 659 N N . SER A 1 85 ? -6.499 0.213 11.394 1.00 89.06 85 SER A N 1
ATOM 660 C CA . SER A 1 85 ? -5.051 0.291 11.190 1.00 89.06 85 SER A CA 1
ATOM 661 C C . SER A 1 85 ? -4.594 1.659 10.678 1.00 89.06 85 SER A C 1
ATOM 663 O O . SER A 1 85 ? -5.351 2.450 10.109 1.00 89.06 85 SER A O 1
ATOM 665 N N . ALA A 1 86 ? -3.306 1.935 10.865 1.00 93.38 86 ALA A N 1
ATOM 666 C CA . ALA A 1 86 ? -2.620 3.059 10.251 1.00 93.38 86 ALA A CA 1
ATOM 667 C C . ALA A 1 86 ? -1.291 2.565 9.667 1.00 93.38 86 ALA A C 1
ATOM 669 O O . ALA A 1 86 ? -0.572 1.800 10.313 1.00 93.38 86 ALA A O 1
ATOM 670 N N . ILE A 1 87 ? -0.977 2.950 8.429 1.00 95.25 87 ILE A N 1
ATOM 671 C CA . ILE A 1 87 ? 0.168 2.414 7.683 1.00 95.25 87 ILE A CA 1
ATOM 672 C C . ILE A 1 87 ? 0.949 3.507 6.950 1.00 95.25 87 ILE A C 1
ATOM 674 O O . ILE A 1 87 ? 0.404 4.546 6.591 1.00 95.25 87 ILE A O 1
ATOM 678 N N . VAL A 1 88 ? 2.219 3.240 6.657 1.00 96.50 88 VAL A N 1
ATOM 679 C CA . VAL A 1 88 ? 3.065 3.996 5.729 1.00 96.50 88 VAL A CA 1
ATOM 680 C C . VAL A 1 88 ? 3.521 3.065 4.613 1.00 96.50 88 VAL A C 1
ATOM 682 O O . VAL A 1 88 ? 4.104 2.016 4.871 1.00 96.50 88 VAL A O 1
ATOM 685 N N . VAL A 1 89 ? 3.286 3.460 3.366 1.00 95.69 89 VAL A N 1
ATOM 686 C CA . VAL A 1 89 ? 3.793 2.784 2.170 1.00 95.69 89 VAL A CA 1
ATOM 687 C C . VAL A 1 89 ? 5.009 3.544 1.661 1.00 95.69 89 VAL A C 1
ATOM 689 O O . VAL A 1 89 ? 4.880 4.638 1.112 1.00 95.69 89 VAL A O 1
ATOM 692 N N . ASP A 1 90 ? 6.185 2.951 1.826 1.00 93.69 90 ASP A N 1
ATOM 693 C CA . ASP A 1 90 ? 7.444 3.431 1.268 1.00 93.69 90 ASP A CA 1
ATOM 694 C C . ASP A 1 90 ? 7.646 2.844 -0.127 1.00 93.69 90 ASP A C 1
ATOM 696 O O . ASP A 1 90 ? 7.863 1.641 -0.294 1.00 93.69 90 ASP A O 1
ATOM 700 N N . HIS A 1 91 ? 7.562 3.707 -1.132 1.00 92.31 91 HIS A N 1
ATOM 701 C CA . HIS A 1 91 ? 7.734 3.364 -2.535 1.00 92.31 91 HIS A CA 1
ATOM 702 C C . HIS A 1 91 ? 9.022 3.984 -3.113 1.00 92.31 91 HIS A C 1
ATOM 704 O O . HIS A 1 91 ? 9.094 4.296 -4.308 1.00 92.31 91 HIS A O 1
ATOM 710 N N . GLY A 1 92 ? 10.039 4.186 -2.265 1.00 90.19 92 GLY A N 1
ATOM 711 C CA . GLY A 1 92 ? 11.349 4.706 -2.650 1.00 90.19 92 GLY A CA 1
ATOM 712 C C . GLY A 1 92 ? 11.254 6.099 -3.270 1.00 90.19 92 GLY A C 1
ATOM 713 O O . GLY A 1 92 ? 10.681 7.016 -2.685 1.00 90.19 92 GLY A O 1
ATOM 714 N N . LEU A 1 93 ? 11.774 6.253 -4.490 1.00 89.12 93 LEU A N 1
ATOM 715 C CA . LEU A 1 93 ? 11.735 7.522 -5.235 1.00 89.12 93 LEU A CA 1
ATOM 716 C C . LEU A 1 93 ? 10.312 7.999 -5.536 1.00 89.12 93 LEU A C 1
ATOM 718 O O . LEU A 1 93 ? 10.084 9.183 -5.764 1.00 89.12 93 LEU A O 1
ATOM 722 N N . PHE A 1 94 ? 9.345 7.083 -5.545 1.00 89.06 94 PHE A N 1
ATOM 723 C CA . PHE A 1 94 ? 7.968 7.379 -5.938 1.00 89.06 94 PHE A CA 1
ATOM 724 C C . PHE A 1 94 ? 7.085 7.793 -4.769 1.00 89.06 94 PHE A C 1
ATOM 726 O O . PHE A 1 94 ? 5.877 7.961 -4.960 1.00 89.06 94 PHE A O 1
ATOM 733 N N . GLY A 1 95 ? 7.687 7.967 -3.592 1.00 91.38 95 GLY A N 1
ATOM 734 C CA . GLY A 1 95 ? 7.093 8.609 -2.433 1.00 91.38 95 GLY A CA 1
ATOM 735 C C . GLY A 1 95 ? 6.893 7.696 -1.234 1.00 91.38 95 GLY A C 1
ATOM 736 O O . GLY A 1 95 ? 6.902 6.470 -1.347 1.00 91.38 95 GLY A O 1
ATOM 737 N N . ALA A 1 96 ? 6.664 8.334 -0.090 1.00 94.31 96 ALA A N 1
ATOM 738 C CA . ALA A 1 96 ? 6.301 7.696 1.166 1.00 94.31 96 ALA A CA 1
ATOM 739 C C . ALA A 1 96 ? 4.920 8.205 1.597 1.00 94.31 96 ALA A C 1
ATOM 741 O O . ALA A 1 96 ? 4.756 9.379 1.933 1.00 94.31 96 ALA A O 1
ATOM 742 N N . PHE A 1 97 ? 3.910 7.340 1.550 1.00 96.25 97 PHE A N 1
ATOM 743 C CA . PHE A 1 97 ? 2.517 7.740 1.749 1.00 96.25 97 PHE A CA 1
ATOM 744 C C . PHE A 1 97 ? 1.926 7.096 2.992 1.00 96.25 97 PHE A C 1
ATOM 746 O O . PHE A 1 97 ? 1.923 5.875 3.115 1.00 96.25 97 PHE A O 1
ATOM 753 N N . GLY A 1 98 ? 1.396 7.918 3.886 1.00 96.94 98 GLY A N 1
ATOM 754 C CA . GLY A 1 98 ? 0.653 7.472 5.050 1.00 96.94 98 GLY A CA 1
ATOM 755 C C . GLY A 1 98 ? -0.826 7.259 4.754 1.00 96.94 98 GLY A C 1
ATOM 756 O O . GLY A 1 98 ? -1.422 7.973 3.944 1.00 96.94 98 GLY A O 1
ATOM 757 N N . TRP A 1 99 ? -1.428 6.314 5.460 1.00 97.38 99 TRP A N 1
ATOM 758 C CA . TRP A 1 99 ? -2.860 6.069 5.477 1.00 97.38 99 TRP A CA 1
ATOM 759 C C . TRP A 1 99 ? -3.338 5.811 6.900 1.00 97.38 99 TRP A C 1
ATOM 761 O O . TRP A 1 99 ? -2.683 5.083 7.642 1.00 97.38 99 TRP A O 1
ATOM 771 N N . VAL A 1 100 ? -4.476 6.394 7.268 1.00 95.62 100 VAL A N 1
ATOM 772 C CA . VAL A 1 100 ? -5.099 6.204 8.583 1.00 95.62 100 VAL A CA 1
ATOM 773 C C . VAL A 1 100 ? -6.547 5.769 8.386 1.00 95.62 100 VAL A C 1
ATOM 775 O O . VAL A 1 100 ? -7.350 6.516 7.810 1.00 95.62 100 VAL A O 1
ATOM 778 N N . GLY A 1 101 ? -6.866 4.566 8.862 1.00 92.50 101 GLY A N 1
ATOM 779 C CA . GLY A 1 101 ? -8.201 3.978 8.816 1.00 92.50 101 GLY A CA 1
ATOM 780 C C . GLY A 1 101 ? -9.213 4.779 9.623 1.00 92.50 101 GLY A C 1
ATOM 781 O O . GLY A 1 101 ? -8.839 5.562 10.495 1.00 92.50 101 GLY A O 1
ATOM 782 N N . ARG A 1 102 ? -10.502 4.661 9.301 1.00 90.25 102 ARG A N 1
ATOM 783 C CA . ARG A 1 102 ? -11.567 5.429 9.968 1.00 90.25 102 ARG A CA 1
ATOM 784 C C . ARG A 1 102 ? -11.685 5.120 11.461 1.00 90.25 102 ARG A C 1
ATOM 786 O O . ARG A 1 102 ? -11.862 6.045 12.247 1.00 90.25 102 ARG A O 1
ATOM 793 N N . ASP A 1 103 ? -11.524 3.855 11.817 1.00 87.62 103 ASP A N 1
ATOM 794 C CA . ASP A 1 103 ? -11.869 3.282 13.119 1.00 87.62 103 ASP A CA 1
ATOM 795 C C . ASP A 1 103 ? -10.620 3.083 14.001 1.00 87.62 103 ASP A C 1
ATOM 797 O O . ASP A 1 103 ? -10.614 2.295 14.942 1.00 87.62 103 ASP A O 1
ATOM 801 N N . VAL A 1 104 ? -9.518 3.780 13.697 1.00 86.94 104 VAL A N 1
ATOM 802 C CA . VAL A 1 104 ? -8.310 3.776 14.536 1.00 86.94 104 VAL A CA 1
ATOM 803 C C . VAL A 1 104 ? -8.648 4.326 15.922 1.00 86.94 104 VAL A C 1
ATOM 805 O O . VAL A 1 104 ? -9.117 5.456 16.041 1.00 86.94 104 VAL A O 1
ATOM 808 N N . GLY A 1 105 ? -8.377 3.527 16.957 1.00 78.38 105 GLY A N 1
ATOM 809 C CA . GLY A 1 105 ? -8.711 3.845 18.348 1.00 78.38 105 GLY A CA 1
ATOM 810 C C . GLY A 1 105 ? -10.135 3.463 18.767 1.00 78.38 105 GLY A C 1
ATOM 811 O O . GLY A 1 105 ? -10.481 3.673 19.925 1.00 78.38 105 GLY A O 1
ATOM 812 N N . VAL A 1 106 ? -10.947 2.907 17.860 1.00 79.38 106 VAL A N 1
ATOM 813 C CA . VAL A 1 106 ? -12.292 2.389 18.154 1.00 79.38 106 VAL A CA 1
ATOM 814 C C . VAL A 1 106 ? -12.210 0.884 18.399 1.00 79.38 106 VAL A C 1
ATOM 816 O O . VAL A 1 106 ? -11.615 0.149 17.609 1.00 79.38 106 VAL A O 1
ATOM 819 N N . GLU A 1 107 ? -12.823 0.409 19.482 1.00 65.81 107 GLU A N 1
ATOM 820 C CA . GLU A 1 107 ? -12.844 -1.018 19.805 1.00 65.81 107 GLU A CA 1
ATOM 821 C C . GLU A 1 107 ? -13.704 -1.806 18.789 1.00 65.81 107 GLU A C 1
ATOM 823 O O . GLU A 1 107 ? -14.793 -1.356 18.413 1.00 65.81 107 GLU A O 1
ATOM 828 N N . PRO A 1 108 ? -13.281 -3.012 18.357 1.00 54.25 108 PRO A N 1
ATOM 829 C CA . PRO A 1 108 ? -13.906 -3.771 17.265 1.00 54.25 108 PRO A CA 1
ATOM 830 C C . PRO A 1 108 ? -15.342 -4.282 17.527 1.00 54.25 108 PRO A C 1
ATOM 832 O O . PRO A 1 108 ? -15.897 -4.975 16.677 1.00 54.25 108 PRO A O 1
ATOM 835 N N . GLY A 1 109 ? -15.963 -3.932 18.660 1.00 53.81 109 GLY A N 1
ATOM 836 C CA . GLY A 1 109 ? -17.381 -4.180 18.967 1.00 53.81 109 GLY A CA 1
ATOM 837 C C . GLY A 1 109 ? -18.289 -2.943 18.888 1.00 53.81 109 GLY A C 1
ATOM 838 O O . GLY A 1 109 ? -19.504 -3.095 18.811 1.00 53.81 109 GLY A O 1
ATOM 839 N N . GLU A 1 110 ? -17.729 -1.728 18.875 1.00 50.31 110 GLU A N 1
ATOM 840 C CA . GLU A 1 110 ? -18.494 -0.468 18.780 1.00 50.31 110 GLU A CA 1
ATOM 841 C C . GLU A 1 110 ? -18.677 -0.009 17.321 1.00 50.31 110 GLU A C 1
ATOM 843 O O . GLU A 1 110 ? -19.563 0.785 17.007 1.00 50.31 110 GLU A O 1
ATOM 848 N N . ALA A 1 111 ? -17.878 -0.557 16.400 1.00 49.22 111 ALA A N 1
ATOM 849 C CA . ALA A 1 111 ? -17.811 -0.150 14.994 1.00 49.22 111 ALA A CA 1
ATOM 850 C C . ALA A 1 111 ? -19.018 -0.575 14.122 1.00 49.22 111 ALA A C 1
ATOM 852 O O . ALA A 1 111 ? -19.045 -0.273 12.929 1.00 49.22 111 ALA A O 1
ATOM 853 N N . SER A 1 112 ? -20.019 -1.270 14.681 1.00 41.78 112 SER A N 1
ATOM 854 C CA . SER A 1 112 ? -21.236 -1.698 13.965 1.00 41.78 112 SER A CA 1
ATOM 855 C C . SER A 1 112 ? -22.487 -0.860 14.274 1.00 41.78 112 SER A C 1
ATOM 857 O O . SER A 1 112 ? -23.586 -1.245 13.877 1.00 41.78 112 SER A O 1
ATOM 859 N N . GLY A 1 113 ? -22.352 0.255 14.997 1.00 37.38 113 GLY A N 1
ATOM 860 C CA . GLY A 1 113 ? -23.470 1.117 15.380 1.00 37.38 113 GLY A CA 1
ATOM 861 C C . GLY A 1 113 ? -23.787 2.197 14.346 1.00 37.38 113 GLY A C 1
ATOM 862 O O . GLY A 1 113 ? -22.937 3.016 14.008 1.00 37.38 113 GLY A O 1
ATOM 863 N N . ASP A 1 114 ? -25.034 2.201 13.881 1.00 36.06 114 ASP A N 1
ATOM 864 C CA . ASP A 1 114 ? -25.688 3.294 13.161 1.00 36.06 114 ASP A CA 1
ATOM 865 C C . ASP A 1 114 ? -25.443 4.656 13.848 1.00 36.06 114 ASP A C 1
ATOM 867 O O . ASP A 1 114 ? -25.270 4.730 15.066 1.00 36.06 114 ASP A O 1
ATOM 871 N N . ALA A 1 115 ? -25.423 5.740 13.072 1.00 37.22 115 ALA A N 1
ATOM 872 C CA . ALA A 1 115 ? -24.996 7.079 13.485 1.00 37.22 115 ALA A CA 1
ATOM 873 C C . ALA A 1 115 ? -25.997 7.791 14.423 1.00 37.22 115 ALA A C 1
ATOM 875 O O . ALA A 1 115 ? -26.473 8.885 14.126 1.00 37.22 115 ALA A O 1
ATOM 876 N N . THR A 1 116 ? -26.327 7.189 15.568 1.00 32.81 116 THR A N 1
ATOM 877 C CA . THR A 1 116 ? -27.178 7.784 16.603 1.00 32.81 116 THR A CA 1
ATOM 878 C C . THR A 1 116 ? -26.536 7.630 17.983 1.00 32.81 116 THR A C 1
ATOM 880 O O . THR A 1 116 ? -26.678 6.622 18.661 1.00 32.81 116 THR A O 1
ATOM 883 N N . THR A 1 117 ? -25.846 8.697 18.388 1.00 41.53 117 THR A N 1
ATOM 884 C CA . THR A 1 117 ? -25.783 9.226 19.760 1.00 41.53 117 THR A CA 1
ATOM 885 C C . THR A 1 117 ? -25.495 8.239 20.902 1.00 41.53 117 THR A C 1
ATOM 887 O O . THR A 1 117 ? -26.413 7.766 21.566 1.00 41.53 117 THR A O 1
ATOM 890 N N . THR A 1 118 ? -24.222 8.075 21.282 1.00 31.83 118 THR A N 1
ATOM 891 C CA . THR A 1 118 ? -23.843 7.969 22.710 1.00 31.83 118 THR A CA 1
ATOM 892 C C . THR A 1 118 ? -22.396 8.426 22.930 1.00 31.83 118 THR A C 1
ATOM 894 O O . THR A 1 118 ? -21.436 7.690 22.738 1.00 31.83 118 THR A O 1
ATOM 897 N N . THR A 1 119 ? -22.225 9.689 23.314 1.00 40.72 119 THR A N 1
ATOM 898 C CA . THR A 1 119 ? -20.966 10.248 23.818 1.00 40.72 119 THR A CA 1
ATOM 899 C C . THR A 1 119 ? -20.783 9.822 25.275 1.00 40.72 119 THR A C 1
ATOM 901 O O . THR A 1 119 ? -21.284 10.468 26.191 1.00 40.72 119 THR A O 1
ATOM 904 N N . THR A 1 120 ? -20.046 8.742 25.509 1.00 35.81 120 THR A N 1
ATOM 905 C CA . THR A 1 120 ? -19.566 8.351 26.845 1.00 35.81 120 THR A CA 1
ATOM 906 C C . THR A 1 120 ? -18.086 8.022 26.744 1.00 35.81 120 THR A C 1
ATOM 908 O O . THR A 1 120 ? -17.766 7.068 26.061 1.00 35.81 120 THR A O 1
ATOM 911 N N . SER A 1 121 ? -17.227 8.847 27.362 1.00 42.06 121 SER A N 1
ATOM 912 C CA . SER A 1 121 ? -15.799 8.680 27.749 1.00 42.06 121 SER A CA 1
ATOM 913 C C . SER A 1 121 ? -14.775 7.887 26.893 1.00 42.06 121 SER A C 1
ATOM 915 O O . SER A 1 121 ? -13.596 8.219 26.983 1.00 42.06 121 SER A O 1
ATOM 917 N N . SER A 1 122 ? -15.139 6.911 26.056 1.00 51.78 122 SER A N 1
ATOM 918 C CA . SER A 1 122 ? -14.259 6.165 25.140 1.00 51.78 122 SER A CA 1
ATOM 919 C C . SER A 1 122 ? -13.803 7.003 23.938 1.00 51.78 122 SER A C 1
ATOM 921 O O . SER A 1 122 ? -12.651 6.910 23.519 1.00 51.78 122 SER A O 1
ATOM 923 N N . GLY A 1 123 ? -14.655 7.906 23.439 1.00 55.62 123 GLY A N 1
ATOM 924 C CA . GLY A 1 123 ? -14.363 8.729 22.257 1.00 55.62 123 GLY A CA 1
ATOM 925 C C . GLY A 1 123 ? -13.178 9.694 22.412 1.00 55.62 123 GLY A C 1
ATOM 926 O O . GLY A 1 123 ? -12.503 9.997 21.431 1.00 55.62 123 GLY A O 1
ATOM 927 N N . ALA A 1 124 ? -12.876 10.149 23.634 1.00 58.50 124 ALA A N 1
ATOM 928 C CA . ALA A 1 124 ? -11.711 11.002 23.890 1.00 58.50 124 ALA A CA 1
ATOM 929 C C . ALA A 1 124 ? -10.391 10.224 23.732 1.00 58.50 124 ALA A C 1
ATOM 931 O O . ALA A 1 124 ? -9.447 10.726 23.125 1.00 58.50 124 ALA A O 1
ATOM 932 N N . ASN A 1 125 ? -10.356 8.972 24.202 1.00 73.81 125 ASN A N 1
ATOM 933 C CA . ASN A 1 125 ? -9.199 8.089 24.054 1.00 73.81 125 ASN A CA 1
ATOM 934 C C . ASN A 1 125 ? -9.041 7.607 22.605 1.00 73.81 125 ASN A C 1
ATOM 936 O O . ASN A 1 125 ? -7.918 7.517 22.111 1.00 73.81 125 ASN A O 1
ATOM 940 N N . ALA A 1 126 ? -10.153 7.359 21.905 1.00 75.44 126 ALA A N 1
ATOM 941 C CA . ALA A 1 126 ? -10.144 7.000 20.489 1.00 75.44 126 ALA A CA 1
ATOM 942 C C . ALA A 1 126 ? -9.578 8.137 19.621 1.00 75.44 126 ALA A C 1
ATOM 944 O O . ALA A 1 126 ? -8.683 7.910 18.808 1.00 75.44 126 ALA A O 1
ATOM 945 N N . ASN A 1 127 ? -10.027 9.378 19.849 1.00 82.94 127 ASN A N 1
ATOM 946 C CA . ASN A 1 127 ? -9.497 10.548 19.148 1.00 82.94 127 ASN A CA 1
ATOM 947 C C . ASN A 1 127 ? -8.013 10.780 19.451 1.00 82.94 127 ASN A C 1
ATOM 949 O O . ASN A 1 127 ? -7.246 10.979 18.514 1.00 82.94 127 ASN A O 1
ATOM 953 N N . ALA A 1 128 ? -7.590 10.677 20.715 1.00 85.06 128 ALA A N 1
ATOM 954 C CA . ALA A 1 128 ? -6.176 10.789 21.077 1.00 85.06 128 ALA A CA 1
ATOM 955 C C . ALA A 1 128 ? -5.319 9.709 20.389 1.00 85.06 128 ALA A C 1
ATOM 957 O O . ALA A 1 128 ? -4.261 10.000 19.838 1.00 85.06 128 ALA A O 1
ATOM 958 N N . THR A 1 129 ? -5.811 8.466 20.342 1.00 85.56 129 THR A N 1
ATOM 959 C CA . THR A 1 129 ? -5.142 7.353 19.647 1.00 85.56 129 THR A CA 1
ATOM 960 C C . THR A 1 129 ? -5.032 7.621 18.148 1.00 85.56 129 THR A C 1
ATOM 962 O O . THR A 1 129 ? -3.988 7.387 17.540 1.00 85.56 129 THR A O 1
ATOM 965 N N . ARG A 1 130 ? -6.095 8.148 17.537 1.00 87.62 130 ARG A N 1
ATOM 966 C CA . ARG A 1 130 ? -6.105 8.539 16.127 1.00 87.62 130 ARG A CA 1
ATOM 967 C C . ARG A 1 130 ? -5.120 9.673 15.843 1.00 87.62 130 ARG A C 1
ATOM 969 O O . ARG A 1 130 ? -4.424 9.615 14.832 1.00 87.62 130 ARG A O 1
ATOM 976 N N . GLU A 1 131 ? -5.053 10.686 16.700 1.00 90.12 131 GLU A N 1
ATOM 977 C CA . GLU A 1 131 ? -4.095 11.791 16.580 1.00 90.12 131 GLU A CA 1
ATOM 978 C C . GLU A 1 131 ? -2.650 11.288 16.684 1.00 90.12 131 GLU A C 1
ATOM 980 O O . GLU A 1 131 ? -1.847 11.580 15.797 1.00 90.12 131 GLU A O 1
ATOM 985 N N . ALA A 1 132 ? -2.354 10.430 17.667 1.00 89.44 132 ALA A N 1
ATOM 986 C CA . ALA A 1 132 ? -1.051 9.778 17.805 1.00 89.44 132 ALA A CA 1
ATOM 987 C C . ALA A 1 132 ? -0.688 8.945 16.561 1.00 89.44 132 ALA A C 1
ATOM 989 O O . ALA A 1 132 ? 0.442 9.000 16.072 1.00 89.44 132 ALA A O 1
ATOM 990 N N . ALA A 1 133 ? -1.656 8.224 15.983 1.00 90.19 133 ALA A N 1
ATOM 991 C CA . ALA A 1 133 ? -1.462 7.483 14.739 1.00 90.19 133 ALA A CA 1
ATOM 992 C C . ALA A 1 133 ? -1.100 8.410 13.570 1.00 90.19 133 ALA A C 1
ATOM 994 O O . ALA A 1 133 ? -0.167 8.131 12.815 1.00 90.19 133 ALA A O 1
ATOM 995 N N . VAL A 1 134 ? -1.834 9.519 13.414 1.00 93.50 134 VAL A N 1
ATOM 996 C CA . VAL A 1 134 ? -1.589 10.518 12.365 1.00 93.50 134 VAL A CA 1
ATOM 997 C C . VAL A 1 134 ? -0.197 11.121 12.523 1.00 93.50 134 VAL A C 1
ATOM 999 O O . VAL A 1 134 ? 0.532 11.210 11.532 1.00 93.50 134 VAL A O 1
ATOM 1002 N N . GLU A 1 135 ? 0.201 11.492 13.739 1.00 93.06 135 GLU A N 1
ATOM 1003 C CA . GLU A 1 135 ? 1.528 12.038 14.024 1.00 93.06 135 GLU A CA 1
ATOM 1004 C C . GLU A 1 135 ? 2.635 11.022 13.712 1.00 93.06 135 GLU A C 1
ATOM 1006 O O . GLU A 1 135 ? 3.554 11.324 12.944 1.00 93.06 135 GLU A O 1
ATOM 1011 N N . ALA A 1 136 ? 2.514 9.792 14.218 1.00 91.38 136 ALA A N 1
ATOM 1012 C CA . ALA A 1 136 ? 3.486 8.724 14.005 1.00 91.38 136 ALA A CA 1
ATOM 1013 C C . ALA A 1 136 ? 3.672 8.402 12.513 1.00 91.38 136 ALA A C 1
ATOM 1015 O O . ALA A 1 136 ? 4.800 8.352 12.009 1.00 91.38 136 ALA A O 1
ATOM 1016 N N . VAL A 1 137 ? 2.568 8.226 11.781 1.00 93.75 137 VAL A N 1
ATOM 1017 C CA . VAL A 1 137 ? 2.563 7.938 10.339 1.00 93.75 137 VAL A CA 1
ATOM 1018 C C . VAL A 1 137 ? 3.132 9.113 9.540 1.00 93.75 137 VAL A C 1
ATOM 1020 O O . VAL A 1 137 ? 3.917 8.900 8.614 1.00 93.75 137 VAL A O 1
ATOM 1023 N N . THR A 1 138 ? 2.798 10.354 9.906 1.00 94.62 138 THR A N 1
ATOM 1024 C CA . THR A 1 138 ? 3.325 11.563 9.247 1.00 94.62 138 THR A CA 1
ATOM 1025 C C . THR A 1 138 ? 4.824 11.714 9.471 1.00 94.62 138 THR A C 1
ATOM 1027 O O . THR A 1 138 ? 5.575 11.976 8.523 1.00 94.62 138 THR A O 1
ATOM 1030 N N . SER A 1 139 ? 5.272 11.506 10.709 1.00 92.31 139 SER A N 1
ATOM 1031 C CA . SER A 1 139 ? 6.681 11.531 11.089 1.00 92.31 139 SER A CA 1
ATOM 1032 C C . SER A 1 139 ? 7.470 10.478 10.312 1.00 92.31 139 SER A C 1
ATOM 1034 O O . SER A 1 139 ? 8.454 10.810 9.645 1.00 92.31 139 SER A O 1
ATOM 1036 N N . LEU A 1 140 ? 7.005 9.223 10.293 1.00 91.75 140 LEU A N 1
ATOM 1037 C CA . LEU A 1 140 ? 7.673 8.151 9.558 1.00 91.75 140 LEU A CA 1
ATOM 1038 C C . LEU A 1 140 ? 7.688 8.407 8.043 1.00 91.75 140 LEU A C 1
ATOM 1040 O O . LEU A 1 140 ? 8.751 8.312 7.432 1.00 91.75 140 LEU A O 1
ATOM 1044 N N . ALA A 1 141 ? 6.561 8.784 7.432 1.00 92.44 141 ALA A N 1
ATOM 1045 C CA . ALA A 1 141 ? 6.510 9.088 5.999 1.00 92.44 141 ALA A CA 1
ATOM 1046 C C . ALA A 1 141 ? 7.496 10.206 5.616 1.00 92.44 141 ALA A C 1
ATOM 1048 O O . ALA A 1 141 ? 8.200 10.113 4.610 1.00 92.44 141 ALA A O 1
ATOM 1049 N N . THR A 1 142 ? 7.607 11.239 6.454 1.00 91.06 142 THR A N 1
ATOM 1050 C CA . THR A 1 142 ? 8.550 12.344 6.246 1.00 91.06 142 THR A CA 1
ATOM 1051 C C . THR A 1 142 ? 10.004 11.899 6.411 1.00 91.06 142 THR A C 1
ATOM 1053 O O . THR A 1 142 ? 10.847 12.272 5.594 1.00 91.06 142 THR A O 1
ATOM 1056 N N . ARG A 1 143 ? 10.315 11.081 7.426 1.00 88.81 143 ARG A N 1
ATOM 1057 C CA . ARG A 1 143 ? 11.662 10.516 7.630 1.00 88.81 143 ARG A CA 1
ATOM 1058 C C . ARG A 1 143 ? 12.099 9.664 6.440 1.00 88.81 143 ARG A C 1
ATOM 1060 O O . ARG A 1 143 ? 13.187 9.883 5.905 1.00 88.81 143 ARG A O 1
ATOM 1067 N N . LEU A 1 144 ? 11.224 8.770 5.975 1.00 88.38 144 LEU A N 1
ATOM 1068 C CA . LEU A 1 144 ? 11.494 7.879 4.846 1.00 88.38 144 LEU A CA 1
ATOM 1069 C C . LEU A 1 144 ? 11.704 8.650 3.540 1.00 88.38 144 LEU A C 1
ATOM 1071 O O . LEU A 1 144 ? 12.654 8.354 2.816 1.00 88.38 144 LEU A O 1
ATOM 1075 N N . ALA A 1 145 ? 10.896 9.684 3.276 1.00 86.06 145 ALA A N 1
ATOM 1076 C CA . ALA A 1 145 ? 11.110 10.577 2.137 1.00 86.06 145 ALA A CA 1
ATOM 1077 C C . ALA A 1 145 ? 12.460 11.312 2.231 1.00 86.06 145 ALA A C 1
ATOM 1079 O O . ALA A 1 145 ? 13.176 11.444 1.245 1.00 86.06 145 ALA A O 1
ATOM 1080 N N . ARG A 1 146 ? 12.881 11.728 3.428 1.00 82.31 146 ARG A N 1
ATOM 1081 C CA . ARG A 1 146 ? 14.192 12.365 3.632 1.00 82.31 146 ARG A CA 1
ATOM 1082 C C . ARG A 1 146 ? 15.365 11.381 3.665 1.00 82.31 146 ARG A C 1
ATOM 1084 O O . ARG A 1 146 ? 16.490 11.824 3.861 1.00 82.31 146 ARG A O 1
ATOM 1091 N N . GLY A 1 147 ? 15.136 10.077 3.499 1.00 72.75 147 GLY A N 1
ATOM 1092 C CA . GLY A 1 147 ? 16.185 9.055 3.571 1.00 72.75 147 GLY A CA 1
ATOM 1093 C C . GLY A 1 147 ? 16.740 8.799 4.976 1.00 72.75 147 GLY A C 1
ATOM 1094 O O . GLY A 1 147 ? 17.721 8.075 5.119 1.00 72.75 147 GLY A O 1
ATOM 1095 N N . SER A 1 148 ? 16.115 9.355 6.018 1.00 66.56 148 SER A N 1
ATOM 1096 C CA . SER A 1 148 ? 16.504 9.127 7.411 1.00 66.56 148 SER A CA 1
ATOM 1097 C C . SER A 1 148 ? 15.798 7.880 7.945 1.00 66.56 148 SER A C 1
ATOM 1099 O O . SER A 1 148 ? 14.572 7.773 7.883 1.00 66.56 148 SER A O 1
ATOM 1101 N N . ARG A 1 149 ? 16.585 6.914 8.431 1.00 57.50 149 ARG A N 1
ATOM 1102 C CA . ARG A 1 149 ? 16.104 5.622 8.955 1.00 57.50 149 ARG A CA 1
ATOM 1103 C C . ARG A 1 149 ? 16.406 5.399 10.442 1.00 57.50 149 ARG A C 1
ATOM 1105 O O . ARG A 1 149 ? 15.882 4.443 10.997 1.00 57.50 149 ARG A O 1
ATOM 1112 N N . SER A 1 150 ? 17.226 6.242 11.074 1.00 49.91 150 SER A N 1
ATOM 1113 C CA . SER A 1 150 ? 17.550 6.164 12.504 1.00 49.91 150 SER A CA 1
ATOM 1114 C C . SER A 1 150 ? 16.815 7.254 13.290 1.00 49.91 150 SER A C 1
ATOM 1116 O O . SER A 1 150 ? 16.725 8.392 12.830 1.00 49.91 150 SER A O 1
ATOM 1118 N N . GLY A 1 151 ? 16.303 6.931 14.479 1.00 46.03 151 GLY A N 1
ATOM 1119 C CA . GLY A 1 151 ? 15.867 7.921 15.472 1.00 46.03 151 GLY A CA 1
ATOM 1120 C C . GLY A 1 151 ? 16.841 8.098 16.643 1.00 46.03 151 GLY A C 1
ATOM 1121 O O . GLY A 1 151 ? 16.485 8.697 17.655 1.00 46.03 151 GLY A O 1
ATOM 1122 N N . SER A 1 152 ? 18.106 7.672 16.514 1.00 38.19 152 SER A N 1
ATOM 1123 C CA . SER A 1 152 ? 19.114 7.910 17.556 1.00 38.19 152 SER A CA 1
ATOM 1124 C C . SER A 1 152 ? 19.838 9.250 17.402 1.00 38.19 152 SER A C 1
ATOM 1126 O O . SER A 1 152 ? 20.472 9.544 16.388 1.00 38.19 152 SER A O 1
ATOM 1128 N N . ARG A 1 153 ? 19.791 10.023 18.487 1.00 42.31 153 ARG A N 1
ATOM 1129 C CA . ARG A 1 153 ? 20.610 11.192 18.803 1.00 42.31 153 ARG A CA 1
ATOM 1130 C C . ARG A 1 153 ? 21.901 10.717 19.488 1.00 42.31 153 ARG A C 1
ATOM 1132 O O . ARG A 1 153 ? 21.888 10.580 20.705 1.00 42.31 153 ARG A O 1
ATOM 1139 N N . SER A 1 154 ? 23.002 10.514 18.749 1.00 36.78 154 SER A N 1
ATOM 1140 C CA . SER A 1 154 ? 24.371 10.464 19.318 1.00 36.78 154 SER A CA 1
ATOM 1141 C C . SER A 1 154 ? 25.513 10.401 18.282 1.00 36.78 154 SER A C 1
ATOM 1143 O O . SER A 1 154 ? 26.372 9.528 18.355 1.00 36.78 154 SER A O 1
ATOM 1145 N N . ASP A 1 155 ? 25.628 11.397 17.402 1.00 34.56 155 ASP A N 1
ATOM 1146 C CA . ASP A 1 155 ? 26.921 11.703 16.766 1.00 34.56 155 ASP A CA 1
ATOM 1147 C C . ASP A 1 155 ? 27.715 12.656 17.683 1.00 34.56 155 ASP A C 1
ATOM 1149 O O . ASP A 1 155 ? 27.780 13.859 17.441 1.00 34.56 155 ASP A O 1
ATOM 1153 N N . ILE A 1 156 ? 28.258 12.151 18.800 1.00 39.72 156 ILE A N 1
ATOM 1154 C CA . ILE A 1 156 ? 29.182 12.920 19.672 1.00 39.72 156 ILE A CA 1
ATOM 1155 C C . ILE A 1 156 ? 30.590 12.305 19.737 1.00 39.72 156 ILE A C 1
ATOM 1157 O O . ILE A 1 156 ? 31.514 12.975 20.183 1.00 39.72 156 ILE A O 1
ATOM 1161 N N . ASN A 1 157 ? 30.835 11.108 19.200 1.00 35.72 157 ASN A N 1
ATOM 1162 C CA . ASN A 1 157 ? 32.195 10.561 19.171 1.00 35.72 157 ASN A CA 1
ATOM 1163 C C . ASN A 1 157 ? 32.732 10.492 17.743 1.00 35.72 157 ASN A C 1
ATOM 1165 O O . ASN A 1 157 ? 32.200 9.786 16.893 1.00 35.72 157 ASN A O 1
ATOM 1169 N N . GLY A 1 158 ? 33.778 11.288 17.503 1.00 40.19 158 GLY A N 1
ATOM 1170 C CA . GLY A 1 158 ? 34.408 11.508 16.209 1.00 40.19 158 GLY A CA 1
ATOM 1171 C C . GLY A 1 158 ? 34.770 10.215 15.484 1.00 40.19 158 GLY A C 1
ATOM 1172 O O . GLY A 1 158 ? 35.525 9.387 15.984 1.00 40.19 158 GLY A O 1
ATOM 1173 N N 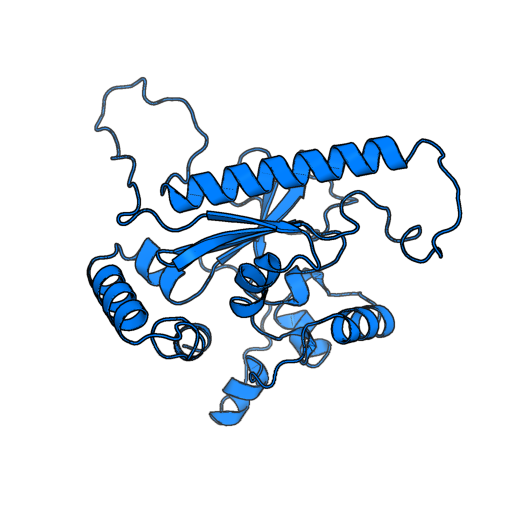. GLY A 1 159 ? 34.245 10.088 14.271 1.00 31.41 159 GLY A N 1
ATOM 1174 C CA . GLY A 1 159 ? 34.530 8.993 13.359 1.00 31.41 159 GLY A CA 1
ATOM 1175 C C . GLY A 1 159 ? 33.527 9.022 12.218 1.00 31.41 159 GLY A C 1
ATOM 1176 O O . GLY A 1 159 ? 32.492 8.385 12.318 1.00 31.41 159 GLY A O 1
ATOM 1177 N N . THR A 1 160 ? 33.827 9.805 11.172 1.00 33.62 160 THR A N 1
ATOM 1178 C CA . THR A 1 160 ? 33.096 9.890 9.887 1.00 33.62 160 THR A CA 1
ATOM 1179 C C . THR A 1 160 ? 31.573 9.993 10.004 1.00 33.62 160 THR A C 1
ATOM 1181 O O . THR A 1 160 ? 30.891 8.982 10.146 1.00 33.62 160 THR A O 1
ATOM 1184 N N . SER A 1 161 ? 31.028 11.208 9.858 1.00 36.09 161 SER A N 1
ATOM 1185 C CA . SER A 1 161 ? 29.590 11.396 9.659 1.00 36.09 161 SER A CA 1
ATOM 1186 C C . SER A 1 161 ? 29.117 10.451 8.555 1.00 36.09 161 SER A C 1
ATOM 1188 O O . SER A 1 161 ? 29.513 10.560 7.392 1.00 36.09 161 SER A O 1
ATOM 1190 N N . THR A 1 162 ? 28.313 9.458 8.927 1.00 40.03 162 THR A N 1
ATOM 1191 C CA . THR A 1 162 ? 27.673 8.601 7.936 1.00 40.03 162 THR A CA 1
ATOM 1192 C C . THR A 1 162 ? 26.665 9.517 7.272 1.00 40.03 162 THR A C 1
ATOM 1194 O O . THR A 1 162 ? 25.682 9.900 7.901 1.00 40.03 162 THR A O 1
ATOM 1197 N N . ALA A 1 163 ? 26.999 10.010 6.078 1.00 41.09 163 ALA A N 1
ATOM 1198 C CA . ALA A 1 163 ? 26.235 11.028 5.378 1.00 41.09 163 ALA A CA 1
ATOM 1199 C C . ALA A 1 163 ? 24.743 10.701 5.476 1.00 41.09 163 ALA A C 1
ATOM 1201 O O . ALA A 1 163 ? 24.320 9.655 4.980 1.00 41.09 163 ALA A O 1
ATOM 1202 N N . ASN A 1 164 ? 23.965 11.575 6.131 1.00 44.62 164 ASN A N 1
ATOM 1203 C CA . ASN A 1 164 ? 22.508 11.552 6.074 1.00 44.62 164 ASN A CA 1
ATOM 1204 C C . ASN A 1 164 ? 22.137 11.433 4.597 1.00 44.62 164 ASN A C 1
ATOM 1206 O O . ASN A 1 164 ? 22.278 12.399 3.845 1.00 44.62 164 ASN A O 1
ATOM 1210 N N . THR A 1 165 ? 21.787 10.221 4.161 1.00 51.41 165 THR A N 1
ATOM 1211 C CA . THR A 1 165 ? 21.677 9.893 2.741 1.00 51.41 165 THR A CA 1
ATOM 1212 C C . THR A 1 165 ? 20.316 10.383 2.289 1.00 51.41 165 THR A C 1
ATOM 1214 O O . THR A 1 165 ? 19.362 9.618 2.168 1.00 51.41 165 THR A O 1
ATOM 1217 N N . SER A 1 166 ? 20.198 11.702 2.149 1.00 64.88 166 SER A N 1
ATOM 1218 C CA . SER A 1 166 ? 18.983 12.321 1.659 1.00 64.88 166 SER A CA 1
ATOM 1219 C C . SER A 1 166 ? 18.696 11.771 0.268 1.00 64.88 166 SER A C 1
ATOM 1221 O O . SER A 1 166 ? 19.563 11.736 -0.607 1.00 64.88 166 SER A O 1
ATOM 1223 N N . VAL A 1 167 ? 17.489 11.238 0.087 1.00 69.88 167 VAL A N 1
ATOM 1224 C CA . VAL A 1 167 ? 17.074 10.705 -1.209 1.00 69.88 167 VAL A CA 1
ATOM 1225 C C . VAL A 1 167 ? 16.907 11.893 -2.148 1.00 69.88 167 VAL A C 1
ATOM 1227 O O . VAL A 1 167 ? 16.126 12.802 -1.867 1.00 69.88 167 VAL A O 1
ATOM 1230 N N . PHE A 1 168 ? 17.662 11.892 -3.245 1.00 73.12 168 PHE A N 1
ATOM 1231 C CA . PHE A 1 168 ? 17.551 12.889 -4.300 1.00 73.12 168 PHE A CA 1
ATOM 1232 C C . PHE A 1 168 ? 17.035 12.236 -5.594 1.00 73.12 168 PHE A C 1
ATOM 1234 O O . PHE A 1 168 ? 17.595 11.221 -6.012 1.00 73.12 168 PHE A O 1
ATOM 1241 N N . PRO A 1 169 ? 16.007 12.804 -6.253 1.00 82.56 169 PRO A N 1
ATOM 1242 C CA . PRO A 1 169 ? 15.189 13.928 -5.789 1.00 82.56 169 PRO A CA 1
ATOM 1243 C C . PRO A 1 169 ? 14.368 13.564 -4.541 1.00 82.56 169 PRO A C 1
ATOM 1245 O O . PRO A 1 169 ? 14.086 12.389 -4.305 1.00 82.56 169 PRO A O 1
ATOM 1248 N N . ALA A 1 170 ? 13.979 14.577 -3.757 1.00 84.00 170 ALA A N 1
ATOM 1249 C CA . ALA A 1 170 ? 13.145 14.376 -2.576 1.00 84.00 170 ALA A CA 1
ATOM 1250 C C . ALA A 1 170 ? 11.807 13.728 -2.993 1.00 84.00 170 ALA A C 1
ATOM 1252 O O . ALA A 1 170 ? 11.044 14.350 -3.741 1.00 84.00 170 ALA A O 1
ATOM 1253 N N . PRO A 1 171 ? 11.504 12.497 -2.544 1.00 88.44 171 PRO A N 1
ATOM 1254 C CA . PRO A 1 171 ? 10.257 11.826 -2.861 1.00 88.44 171 PRO A CA 1
ATOM 1255 C C . PRO A 1 171 ? 9.071 12.582 -2.256 1.00 88.44 171 PRO A C 1
ATOM 1257 O O . PRO A 1 171 ? 9.183 13.140 -1.160 1.00 88.44 171 PRO A O 1
ATOM 1260 N N . PRO A 1 172 ? 7.899 12.561 -2.907 1.00 91.00 172 PRO A N 1
ATOM 1261 C CA . PRO A 1 172 ? 6.697 13.130 -2.320 1.00 91.00 172 PRO A CA 1
ATOM 1262 C C . PRO A 1 172 ? 6.296 12.360 -1.054 1.00 91.00 172 PRO A C 1
ATOM 1264 O O . PRO A 1 172 ? 6.310 11.127 -1.039 1.00 91.00 172 PRO A O 1
ATOM 1267 N N . SER A 1 173 ? 5.865 13.075 -0.015 1.00 93.44 173 SER A N 1
ATOM 1268 C CA . SER A 1 173 ? 5.220 12.484 1.158 1.00 93.44 173 SER A CA 1
ATOM 1269 C C . SER A 1 173 ? 3.855 13.108 1.409 1.00 93.44 173 SER A C 1
ATOM 1271 O O . SER A 1 173 ? 3.627 14.292 1.157 1.00 93.44 173 SER A O 1
ATOM 1273 N N . LEU A 1 174 ? 2.905 12.282 1.841 1.00 94.62 174 LEU A N 1
ATOM 1274 C CA . LEU A 1 174 ? 1.546 12.709 2.164 1.00 94.62 174 LEU A CA 1
ATOM 1275 C C . LEU A 1 174 ? 0.890 11.660 3.061 1.00 94.62 174 LEU A C 1
ATOM 1277 O O . LEU A 1 174 ? 1.037 10.470 2.798 1.00 94.62 174 LEU A O 1
ATOM 1281 N N . VAL A 1 175 ? 0.116 12.092 4.052 1.00 95.75 175 VAL A N 1
ATOM 1282 C CA . VAL A 1 175 ? -0.771 11.222 4.832 1.00 95.75 175 VAL A CA 1
ATOM 1283 C C . VAL A 1 175 ? -2.223 11.471 4.438 1.00 95.75 175 VAL A C 1
ATOM 1285 O O . VAL A 1 175 ? -2.639 12.614 4.262 1.00 95.75 175 VAL A O 1
ATOM 1288 N N . ALA A 1 176 ? -2.986 10.395 4.262 1.00 96.12 176 ALA A N 1
ATOM 1289 C CA . ALA A 1 176 ? -4.378 10.433 3.835 1.00 96.12 176 ALA A CA 1
ATOM 1290 C C . ALA A 1 176 ? -5.277 9.649 4.801 1.00 96.12 176 ALA A C 1
ATOM 1292 O O . ALA A 1 176 ? -4.909 8.580 5.277 1.00 96.12 176 ALA A O 1
ATOM 1293 N N . ALA A 1 177 ? -6.483 10.149 5.056 1.00 94.81 177 ALA A N 1
ATOM 1294 C CA . ALA A 1 177 ? -7.501 9.389 5.777 1.00 94.81 177 ALA A CA 1
ATOM 1295 C C . ALA A 1 177 ? -8.247 8.432 4.833 1.00 94.81 177 ALA A C 1
ATOM 1297 O O . ALA A 1 177 ? -8.356 8.695 3.627 1.00 94.81 177 ALA A O 1
ATOM 1298 N N . GLU A 1 178 ? -8.800 7.350 5.377 1.00 93.12 178 GLU A N 1
ATOM 1299 C CA . GLU A 1 178 ? -9.707 6.460 4.651 1.00 93.12 178 GLU A CA 1
ATOM 1300 C C . GLU A 1 178 ? -10.849 7.229 3.964 1.00 93.12 178 GLU A C 1
ATOM 1302 O O . GLU A 1 178 ? -11.458 8.128 4.541 1.00 93.12 178 GLU A O 1
ATOM 1307 N N . GLY A 1 179 ? -11.133 6.887 2.704 1.00 90.12 179 GLY A N 1
ATOM 1308 C CA . GLY A 1 179 ? -12.175 7.535 1.899 1.00 90.12 179 GLY A CA 1
ATOM 1309 C C . GLY A 1 179 ? -11.797 8.907 1.328 1.00 90.12 179 GLY A C 1
ATOM 1310 O O . GLY A 1 179 ? -12.520 9.429 0.483 1.00 90.12 179 GLY A O 1
ATOM 1311 N N . SER A 1 180 ? -10.658 9.489 1.718 1.00 93.81 180 SER A N 1
ATOM 1312 C CA . SER A 1 180 ? -10.181 10.732 1.105 1.00 93.81 180 SER A CA 1
ATOM 1313 C C . SER A 1 180 ? -9.695 10.505 -0.330 1.00 93.81 180 SER A C 1
ATOM 1315 O O . SER A 1 180 ? -9.159 9.448 -0.672 1.00 93.81 180 SER A O 1
ATOM 1317 N N . SER A 1 181 ? -9.794 11.535 -1.177 1.00 93.12 181 SER A N 1
ATOM 1318 C CA . SER A 1 181 ? -9.299 11.468 -2.561 1.00 93.12 181 SER A CA 1
ATOM 1319 C C . SER A 1 181 ? -7.807 11.142 -2.631 1.00 93.12 181 SER A C 1
ATOM 1321 O O . SER A 1 181 ? -7.351 10.502 -3.577 1.00 93.12 181 SER A O 1
ATOM 1323 N N . ALA A 1 182 ? -7.038 11.545 -1.620 1.00 93.38 182 ALA A N 1
ATOM 1324 C CA . ALA A 1 182 ? -5.608 11.322 -1.578 1.00 93.38 182 ALA A CA 1
ATOM 1325 C C . ALA A 1 182 ? -5.230 9.881 -1.186 1.00 93.38 182 ALA A C 1
ATOM 1327 O O . ALA A 1 182 ? -4.140 9.430 -1.546 1.00 93.38 182 ALA A O 1
ATOM 1328 N N . ALA A 1 183 ? -6.147 9.120 -0.569 1.00 94.00 183 ALA A N 1
ATOM 1329 C CA . ALA A 1 183 ? -5.945 7.712 -0.219 1.00 94.00 183 ALA A CA 1
ATOM 1330 C C . ALA A 1 183 ? -5.641 6.835 -1.444 1.00 94.00 183 ALA A C 1
ATOM 1332 O O . ALA A 1 183 ? -4.914 5.850 -1.328 1.00 94.00 183 ALA A O 1
ATOM 1333 N N . ARG A 1 184 ? -6.083 7.236 -2.648 1.00 91.56 184 ARG A N 1
ATOM 1334 C CA . ARG A 1 184 ? -5.736 6.561 -3.913 1.00 91.56 184 ARG A CA 1
ATOM 1335 C C . ARG A 1 184 ? -4.225 6.428 -4.131 1.00 91.56 184 ARG A C 1
ATOM 1337 O O . ARG A 1 184 ? -3.774 5.464 -4.738 1.00 91.56 184 ARG A O 1
ATOM 1344 N N . ARG A 1 185 ? -3.421 7.365 -3.602 1.00 90.62 185 ARG A N 1
ATOM 1345 C CA . ARG A 1 185 ? -1.951 7.293 -3.683 1.00 90.62 185 ARG A CA 1
ATOM 1346 C C . ARG A 1 185 ? -1.396 6.105 -2.894 1.00 90.62 185 ARG A C 1
ATOM 1348 O O . ARG A 1 185 ? -0.375 5.555 -3.288 1.00 90.62 185 ARG A O 1
ATOM 1355 N N . VAL A 1 186 ? -2.075 5.686 -1.833 1.00 94.25 186 VAL A N 1
ATOM 1356 C CA . VAL A 1 186 ? -1.712 4.512 -1.032 1.00 94.25 186 VAL A CA 1
ATOM 1357 C C . VAL A 1 186 ? -2.289 3.251 -1.672 1.00 94.25 186 VAL A C 1
ATOM 1359 O O . VAL A 1 186 ? -1.536 2.334 -1.988 1.00 94.25 186 VAL A O 1
ATOM 1362 N N . VAL A 1 187 ? -3.599 3.237 -1.944 1.00 92.44 187 VAL A N 1
ATOM 1363 C CA . VAL A 1 187 ? -4.335 2.074 -2.477 1.00 92.44 187 VAL A CA 1
ATOM 1364 C C . VAL A 1 187 ? -3.679 1.507 -3.736 1.00 92.44 187 VAL A C 1
ATOM 1366 O O . VAL A 1 187 ? -3.380 0.318 -3.782 1.00 92.44 187 VAL A O 1
ATOM 1369 N N . CYS A 1 188 ? -3.375 2.344 -4.736 1.00 90.00 188 CYS A N 1
ATOM 1370 C CA . CYS A 1 188 ? -2.833 1.871 -6.016 1.00 90.00 188 CYS A CA 1
ATOM 1371 C C . CYS A 1 188 ? -1.428 1.242 -5.905 1.00 90.00 188 CYS A C 1
ATOM 1373 O O . CYS A 1 188 ? -0.926 0.676 -6.871 1.00 90.00 188 CYS A O 1
ATOM 1375 N N . ARG A 1 189 ? -0.763 1.337 -4.745 1.00 91.38 189 ARG A N 1
ATOM 1376 C CA . ARG A 1 189 ? 0.547 0.713 -4.489 1.00 91.38 189 ARG A CA 1
ATOM 1377 C C . ARG A 1 189 ? 0.427 -0.659 -3.833 1.00 91.38 189 ARG A C 1
ATOM 1379 O O . ARG A 1 189 ? 1.393 -1.420 -3.841 1.00 91.38 189 ARG A O 1
ATOM 1386 N N . LEU A 1 190 ? -0.752 -1.034 -3.346 1.00 93.38 190 LEU A N 1
ATOM 1387 C CA . LEU A 1 190 ? -1.002 -2.297 -2.653 1.00 93.38 190 LEU A CA 1
ATOM 1388 C C . LEU A 1 190 ? -1.619 -3.329 -3.596 1.00 93.38 190 LEU A C 1
ATOM 1390 O O . LEU A 1 190 ? -2.409 -2.981 -4.466 1.00 93.38 190 LEU A O 1
ATOM 1394 N N . ALA A 1 191 ? -1.199 -4.586 -3.483 1.00 93.19 191 ALA A N 1
ATOM 1395 C CA . ALA A 1 191 ? -1.729 -5.674 -4.296 1.00 93.19 191 ALA A CA 1
ATOM 1396 C C . ALA A 1 191 ? -3.136 -6.078 -3.818 1.00 93.19 191 ALA A C 1
ATOM 1398 O O . ALA A 1 191 ? -3.351 -6.085 -2.603 1.00 93.19 191 ALA A O 1
ATOM 1399 N N . PRO A 1 192 ? -4.049 -6.468 -4.729 1.00 94.69 192 PRO A N 1
ATOM 1400 C CA . PRO A 1 192 ? -5.452 -6.725 -4.407 1.00 94.69 192 PRO A CA 1
ATOM 1401 C C . PRO A 1 192 ? -5.693 -8.093 -3.746 1.00 94.69 192 PRO A C 1
ATOM 1403 O O . PRO A 1 192 ? -6.389 -8.949 -4.289 1.00 94.69 192 PRO A O 1
ATOM 1406 N N . ALA A 1 193 ? -5.100 -8.330 -2.576 1.00 93.56 193 ALA A N 1
ATOM 1407 C CA . ALA A 1 193 ? -5.175 -9.614 -1.877 1.00 93.56 193 ALA A CA 1
ATOM 1408 C C . ALA A 1 193 ? -6.553 -9.892 -1.254 1.00 93.56 193 ALA A C 1
ATOM 1410 O O . ALA A 1 193 ? -6.865 -11.042 -0.946 1.00 93.56 193 ALA A O 1
ATOM 1411 N N . HIS A 1 194 ? -7.427 -8.888 -1.129 1.00 92.88 194 HIS A N 1
ATOM 1412 C CA . HIS A 1 194 ? -8.832 -9.113 -0.757 1.00 92.88 194 HIS A CA 1
ATOM 1413 C C . HIS A 1 194 ? -9.568 -10.089 -1.696 1.00 92.88 194 HIS A C 1
ATOM 1415 O O . HIS A 1 194 ? -10.555 -10.696 -1.281 1.00 92.88 194 HIS A O 1
ATOM 1421 N N . ARG A 1 195 ? -9.091 -10.257 -2.941 1.00 93.31 195 ARG A N 1
ATOM 1422 C CA . ARG A 1 195 ? -9.649 -11.187 -3.941 1.00 93.31 195 ARG A CA 1
ATOM 1423 C C . ARG A 1 195 ? -9.079 -12.607 -3.856 1.00 93.31 195 ARG A C 1
ATOM 1425 O O . ARG A 1 195 ? -9.586 -13.492 -4.543 1.00 93.31 195 ARG A O 1
ATOM 1432 N N . ASP A 1 196 ? -8.023 -12.818 -3.071 1.00 92.50 196 ASP A N 1
ATOM 1433 C CA . ASP A 1 196 ? -7.407 -14.134 -2.887 1.00 92.50 196 ASP A CA 1
ATOM 1434 C C . ASP A 1 196 ? -8.292 -15.050 -2.028 1.00 92.50 196 ASP A C 1
ATOM 1436 O O . ASP A 1 196 ? -9.119 -14.593 -1.233 1.00 92.50 196 ASP A O 1
ATOM 1440 N N . ALA A 1 197 ? -8.114 -16.365 -2.166 1.00 91.38 197 ALA A N 1
ATOM 1441 C CA . ALA A 1 197 ? -8.824 -17.322 -1.327 1.00 91.38 197 ALA A CA 1
ATOM 1442 C C . ALA A 1 197 ? -8.385 -17.191 0.150 1.00 91.38 197 ALA A C 1
ATOM 1444 O O . ALA A 1 197 ? -7.240 -16.827 0.423 1.00 91.38 197 ALA A O 1
ATOM 1445 N N . PRO A 1 198 ? -9.227 -17.543 1.143 1.00 91.25 198 PRO A N 1
ATOM 1446 C CA . PRO A 1 198 ? -8.880 -17.354 2.556 1.00 91.25 198 PRO A CA 1
ATOM 1447 C C . PRO A 1 198 ? -7.548 -17.992 2.980 1.00 91.25 198 PRO A C 1
ATOM 1449 O O . PRO A 1 198 ? -6.766 -17.367 3.692 1.00 91.25 198 PRO A O 1
ATOM 1452 N N . HIS A 1 199 ? -7.248 -19.193 2.477 1.00 88.75 199 HIS A N 1
ATOM 1453 C CA . HIS A 1 199 ? -5.990 -19.891 2.759 1.00 88.75 199 HIS A CA 1
ATOM 1454 C C . HIS A 1 199 ? -4.764 -19.214 2.110 1.00 88.75 199 HIS A C 1
ATOM 1456 O O . HIS A 1 199 ? -3.672 -19.233 2.674 1.00 88.75 199 HIS A O 1
ATOM 1462 N N . GLU A 1 200 ? -4.937 -18.581 0.947 1.00 91.38 200 GLU A N 1
ATOM 1463 C CA . GLU A 1 200 ? -3.905 -17.790 0.264 1.00 91.38 200 GLU A CA 1
ATOM 1464 C C . GLU A 1 200 ? -3.617 -16.488 1.031 1.00 91.38 200 GLU A C 1
ATOM 1466 O O . GLU A 1 200 ? -2.456 -16.118 1.241 1.00 91.38 200 GLU A O 1
ATOM 1471 N N . GLN A 1 201 ? -4.673 -15.833 1.526 1.00 91.31 201 GLN A N 1
ATOM 1472 C CA . GLN A 1 201 ? -4.565 -14.669 2.407 1.00 91.31 201 GLN A CA 1
ATOM 1473 C C . GLN A 1 201 ? -3.842 -15.027 3.712 1.00 91.31 201 GLN A C 1
ATOM 1475 O O . GLN A 1 201 ? -2.935 -14.308 4.116 1.00 91.31 201 GLN A O 1
ATOM 1480 N N . ASP A 1 202 ? -4.166 -16.164 4.333 1.00 88.81 202 ASP A N 1
ATOM 1481 C CA . ASP A 1 202 ? -3.526 -16.628 5.573 1.00 88.81 202 ASP A CA 1
ATOM 1482 C C . ASP A 1 202 ? -2.033 -16.919 5.396 1.00 88.81 202 ASP A C 1
ATOM 1484 O O . ASP A 1 202 ? -1.228 -16.712 6.313 1.00 88.81 202 ASP A O 1
ATOM 1488 N N . ALA A 1 203 ? -1.638 -17.407 4.221 1.00 87.12 203 ALA A N 1
ATOM 1489 C CA . ALA A 1 203 ? -0.237 -17.598 3.881 1.00 87.12 203 ALA A CA 1
ATOM 1490 C C . ALA A 1 203 ? 0.483 -16.249 3.736 1.00 87.12 203 ALA A C 1
ATOM 1492 O O . ALA A 1 203 ? 1.537 -16.026 4.333 1.00 87.12 203 ALA A O 1
ATOM 1493 N N . ARG A 1 204 ? -0.079 -15.320 2.958 1.00 86.06 204 ARG A N 1
ATOM 1494 C CA . ARG A 1 204 ? 0.624 -14.085 2.575 1.00 86.06 204 ARG A CA 1
ATOM 1495 C C . ARG A 1 204 ? 0.473 -12.937 3.552 1.00 86.06 204 ARG A C 1
ATOM 1497 O O . ARG A 1 204 ? 1.316 -12.050 3.540 1.00 86.06 204 ARG A O 1
ATOM 1504 N N . PHE A 1 205 ? -0.550 -12.954 4.387 1.00 87.75 205 PHE A N 1
ATOM 1505 C CA . PHE A 1 205 ? -0.816 -11.930 5.379 1.00 87.75 205 PHE A CA 1
ATOM 1506 C C . PHE A 1 205 ? -1.194 -12.605 6.702 1.00 87.75 205 PHE A C 1
ATOM 1508 O O . PHE A 1 205 ? -2.364 -12.655 7.072 1.00 87.75 205 PHE A O 1
ATOM 1515 N N . PRO A 1 206 ? -0.205 -13.136 7.447 1.00 78.25 206 PRO A N 1
ATOM 1516 C CA . PRO A 1 206 ? -0.457 -13.815 8.715 1.00 78.25 206 PRO A CA 1
ATOM 1517 C C . PRO A 1 206 ? -1.373 -13.068 9.700 1.00 78.25 206 PRO A C 1
ATOM 1519 O O . PRO A 1 206 ? -2.132 -13.754 10.383 1.00 78.25 206 PRO A O 1
ATOM 1522 N N . PRO A 1 207 ? -1.399 -11.718 9.763 1.00 81.25 207 PRO A N 1
ATOM 1523 C CA . PRO A 1 207 ? -2.297 -11.033 10.686 1.00 81.25 207 PRO A CA 1
ATOM 1524 C C . PRO A 1 207 ? -3.800 -11.216 10.432 1.00 81.25 207 PRO A C 1
ATOM 1526 O O . PRO A 1 207 ? -4.581 -10.979 11.343 1.00 81.25 207 PRO A O 1
ATOM 1529 N N . VAL A 1 208 ? -4.237 -11.654 9.240 1.00 82.81 208 VAL A N 1
ATOM 1530 C CA . VAL A 1 208 ? -5.666 -11.972 9.019 1.00 82.81 208 VAL A CA 1
ATOM 1531 C C . VAL A 1 208 ? -6.046 -13.387 9.462 1.00 82.81 208 VAL A C 1
ATOM 1533 O O . VAL A 1 208 ? -7.228 -13.741 9.410 1.00 82.81 208 VAL A O 1
ATOM 1536 N N . ARG A 1 209 ? -5.093 -14.213 9.915 1.00 81.62 209 ARG A N 1
ATOM 1537 C CA . ARG A 1 209 ? -5.389 -15.570 10.397 1.00 81.62 209 ARG A CA 1
ATOM 1538 C C . ARG A 1 209 ? -6.372 -15.513 11.564 1.00 81.62 209 ARG A C 1
ATOM 1540 O O . ARG A 1 209 ? -6.179 -14.763 12.512 1.00 81.62 209 ARG A O 1
ATOM 1547 N N . GLY A 1 210 ? -7.431 -16.317 11.491 1.00 77.44 210 GLY A N 1
ATOM 1548 C CA . GLY A 1 210 ? -8.481 -16.360 12.516 1.00 77.44 210 GLY A CA 1
ATOM 1549 C C . GLY A 1 210 ? -9.605 -15.333 12.343 1.00 77.44 210 GLY A C 1
ATOM 1550 O O . GLY A 1 210 ? -10.603 -15.419 13.053 1.00 77.44 210 GLY A O 1
ATOM 1551 N N . THR A 1 211 ? -9.512 -14.411 11.376 1.00 83.31 211 THR A N 1
ATOM 1552 C CA . THR A 1 211 ? -10.655 -13.553 11.011 1.00 83.31 211 THR A CA 1
ATOM 1553 C C . THR A 1 211 ? -11.792 -14.378 10.401 1.00 83.31 211 THR A C 1
ATOM 1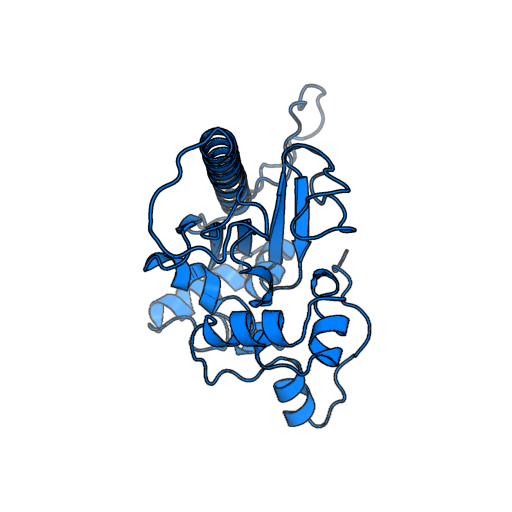555 O O . THR A 1 211 ? -11.554 -15.301 9.615 1.00 83.31 211 THR A O 1
ATOM 1558 N N . SER A 1 212 ? -13.041 -14.040 10.744 1.00 86.88 212 SER A N 1
ATOM 1559 C CA . SER A 1 212 ? -14.219 -14.724 10.203 1.00 86.88 212 SER A CA 1
ATOM 1560 C C . SER A 1 212 ? -14.373 -14.474 8.696 1.00 86.88 212 SER A C 1
ATOM 1562 O O . SER A 1 212 ? -13.960 -13.441 8.163 1.00 86.88 212 SER A O 1
ATOM 1564 N N . LEU A 1 213 ? -15.015 -15.410 7.988 1.00 86.56 213 LEU A N 1
ATOM 1565 C CA . LEU A 1 213 ? -15.323 -15.237 6.561 1.00 86.56 213 LEU A CA 1
ATOM 1566 C C . LEU A 1 213 ? -16.215 -14.016 6.307 1.00 86.56 213 LEU A C 1
ATOM 1568 O O . LEU A 1 213 ? -16.101 -13.378 5.264 1.00 86.56 213 LEU A O 1
ATOM 1572 N N . GLU A 1 214 ? -17.089 -13.687 7.255 1.00 87.44 214 GLU A N 1
ATOM 1573 C CA . GLU A 1 214 ? -17.944 -12.506 7.192 1.00 87.44 214 GLU A CA 1
ATOM 1574 C C . GLU A 1 214 ? -17.125 -11.216 7.262 1.00 87.44 214 GLU A C 1
ATOM 1576 O O . GLU A 1 214 ? -17.285 -10.358 6.399 1.00 87.44 214 GLU A O 1
ATOM 1581 N N . ALA A 1 215 ? -16.168 -11.122 8.192 1.00 85.12 215 ALA A N 1
ATOM 1582 C CA . ALA A 1 215 ? -15.270 -9.974 8.289 1.00 85.12 215 ALA A CA 1
ATOM 1583 C C . ALA A 1 215 ? -14.445 -9.789 7.005 1.00 85.12 215 ALA A C 1
ATOM 1585 O O . ALA A 1 215 ? -14.294 -8.671 6.512 1.00 85.12 215 ALA A O 1
ATOM 1586 N N . ARG A 1 216 ? -13.973 -10.889 6.402 1.00 87.88 216 ARG A N 1
ATOM 1587 C CA . ARG A 1 216 ? -13.251 -10.848 5.118 1.00 87.88 216 ARG A CA 1
ATOM 1588 C C . ARG A 1 216 ? -14.132 -10.380 3.967 1.00 87.88 216 ARG A C 1
ATOM 1590 O O . ARG A 1 216 ? -13.685 -9.589 3.143 1.00 87.88 216 ARG A O 1
ATOM 1597 N N . ARG A 1 217 ? -15.384 -10.840 3.908 1.00 88.12 217 ARG A N 1
ATOM 1598 C CA . ARG A 1 217 ? -16.358 -10.391 2.901 1.00 88.12 217 ARG A CA 1
ATOM 1599 C C . ARG A 1 217 ? -16.713 -8.919 3.085 1.00 88.12 217 ARG A C 1
ATOM 1601 O O . ARG A 1 217 ? -16.748 -8.191 2.100 1.00 88.12 217 ARG A O 1
ATOM 1608 N N . ALA A 1 218 ? -16.918 -8.475 4.323 1.00 88.44 218 ALA A N 1
ATOM 1609 C CA . ALA A 1 218 ? -17.170 -7.075 4.648 1.00 88.44 218 ALA A CA 1
ATOM 1610 C C . ALA A 1 218 ? -15.984 -6.181 4.251 1.00 88.44 218 ALA A C 1
ATOM 1612 O O . ALA A 1 218 ? -16.181 -5.112 3.675 1.00 88.44 218 ALA A O 1
ATOM 1613 N N . PHE A 1 219 ? -14.751 -6.644 4.484 1.00 88.12 219 PHE A N 1
ATOM 1614 C CA . PHE A 1 219 ? -13.546 -5.968 4.009 1.00 88.12 219 PHE A CA 1
ATOM 1615 C C . PHE A 1 219 ? -13.492 -5.907 2.475 1.00 88.12 219 PHE A C 1
ATOM 1617 O O . PHE A 1 219 ? -13.346 -4.828 1.906 1.00 88.12 219 PHE A O 1
ATOM 1624 N N . ALA A 1 220 ? -13.676 -7.044 1.796 1.00 88.38 220 ALA A N 1
ATOM 1625 C CA . ALA A 1 220 ? -13.653 -7.123 0.336 1.00 88.38 220 ALA A CA 1
ATOM 1626 C C . ALA A 1 220 ? -14.737 -6.254 -0.327 1.00 88.38 220 ALA A C 1
ATOM 1628 O O . ALA A 1 220 ? -14.492 -5.688 -1.385 1.00 88.38 220 ALA A O 1
ATOM 1629 N N . ALA A 1 221 ? -15.903 -6.094 0.306 1.00 88.50 221 ALA A N 1
ATOM 1630 C CA . ALA A 1 221 ? -16.971 -5.219 -0.178 1.00 88.50 221 ALA A CA 1
ATOM 1631 C C . ALA A 1 221 ? -16.622 -3.720 -0.095 1.00 88.50 221 ALA A C 1
ATOM 1633 O O . ALA A 1 221 ? -17.184 -2.919 -0.839 1.00 88.50 221 ALA A O 1
ATOM 1634 N N . ARG A 1 222 ? -15.707 -3.331 0.804 1.00 86.94 222 ARG A N 1
ATOM 1635 C CA . ARG A 1 222 ? -15.200 -1.952 0.944 1.00 86.94 222 ARG A CA 1
ATOM 1636 C C . ARG A 1 222 ? -13.967 -1.687 0.084 1.00 86.94 222 ARG A C 1
ATOM 1638 O O . ARG A 1 222 ? -13.656 -0.525 -0.185 1.00 86.94 222 ARG A O 1
ATOM 1645 N N . ALA A 1 223 ? -13.243 -2.738 -0.294 1.00 86.25 223 ALA A N 1
ATOM 1646 C CA . ALA A 1 223 ? -12.036 -2.622 -1.092 1.00 86.25 223 ALA A CA 1
ATOM 1647 C C . ALA A 1 223 ? -12.352 -1.969 -2.454 1.00 86.25 223 ALA A C 1
ATOM 1649 O O . ALA A 1 223 ? -13.384 -2.268 -3.060 1.00 86.25 223 ALA A O 1
ATOM 1650 N N . PRO A 1 224 ? -11.491 -1.067 -2.957 1.00 80.94 224 PRO A N 1
ATOM 1651 C CA . PRO A 1 224 ? -11.713 -0.436 -4.251 1.00 80.94 224 PRO A CA 1
ATOM 1652 C C . PRO A 1 224 ? -11.806 -1.476 -5.376 1.00 80.94 224 PRO A C 1
ATOM 1654 O O . PRO A 1 224 ? -10.965 -2.380 -5.432 1.00 80.94 224 PRO A O 1
ATOM 1657 N N . PRO A 1 225 ? -12.786 -1.352 -6.292 1.00 83.50 225 PRO A N 1
ATOM 1658 C CA . PRO A 1 225 ? -12.913 -2.274 -7.408 1.00 83.50 225 PRO A CA 1
ATOM 1659 C C . PRO A 1 225 ? -11.667 -2.183 -8.287 1.00 83.50 225 PRO A C 1
ATOM 1661 O O . PRO A 1 225 ? -11.200 -1.094 -8.628 1.00 83.50 225 PRO A O 1
ATOM 1664 N N . THR A 1 226 ? -11.111 -3.336 -8.644 1.00 87.69 226 THR A N 1
ATOM 1665 C CA . THR A 1 226 ? -9.912 -3.414 -9.472 1.00 87.69 226 THR A CA 1
ATOM 1666 C C . THR A 1 226 ? -9.908 -4.684 -10.303 1.00 87.69 226 THR A C 1
ATOM 1668 O O . THR A 1 226 ? -10.197 -5.771 -9.806 1.00 87.69 226 THR A O 1
ATOM 1671 N N . GLU A 1 227 ? -9.525 -4.534 -11.567 1.00 87.62 227 GLU A N 1
ATOM 1672 C CA . GLU A 1 227 ? -9.297 -5.640 -12.498 1.00 87.62 227 GLU A CA 1
ATOM 1673 C C . GLU A 1 227 ? -7.847 -6.147 -12.451 1.00 87.62 227 GLU A C 1
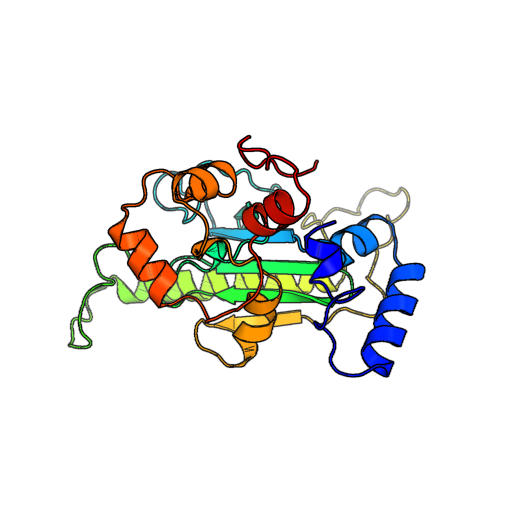ATOM 1675 O O . GLU A 1 227 ? -7.469 -7.045 -13.202 1.00 87.62 227 GLU A O 1
ATOM 1680 N N . GLU A 1 228 ? -7.011 -5.589 -11.566 1.00 88.00 228 GLU A N 1
ATOM 1681 C CA . GLU A 1 228 ? -5.653 -6.083 -11.363 1.00 88.00 228 GLU A CA 1
ATOM 1682 C C . GLU A 1 228 ? -5.673 -7.542 -10.892 1.00 88.00 228 GLU A C 1
ATOM 1684 O O . GLU A 1 228 ? -6.411 -7.918 -9.975 1.00 88.00 228 GLU A O 1
ATOM 1689 N N . LEU A 1 229 ? -4.822 -8.359 -11.519 1.00 91.31 229 LEU A N 1
ATOM 1690 C CA . LEU A 1 229 ? -4.578 -9.729 -11.084 1.00 91.31 229 LEU A CA 1
ATOM 1691 C C . LEU A 1 229 ? -3.948 -9.717 -9.698 1.00 91.31 229 LEU A C 1
ATOM 1693 O O . LEU A 1 229 ? -3.025 -8.943 -9.447 1.00 91.31 229 LEU A O 1
ATOM 1697 N N . THR A 1 230 ? -4.373 -10.631 -8.834 1.00 93.12 230 THR A N 1
ATOM 1698 C CA . THR A 1 230 ? -3.672 -10.868 -7.571 1.00 93.12 230 THR A CA 1
ATOM 1699 C C . THR A 1 230 ? -2.310 -11.524 -7.807 1.00 93.12 230 THR A C 1
ATOM 1701 O O . THR A 1 230 ? -2.016 -12.032 -8.895 1.00 93.12 230 THR A O 1
ATOM 1704 N N . PHE A 1 231 ? -1.460 -11.565 -6.776 1.00 92.00 231 PHE A N 1
ATOM 1705 C CA . PHE A 1 231 ? -0.172 -12.260 -6.866 1.00 92.00 231 PHE A CA 1
ATOM 1706 C C . PHE A 1 231 ? -0.348 -13.743 -7.234 1.00 92.00 231 PHE A C 1
ATOM 1708 O O . PHE A 1 231 ? 0.362 -14.247 -8.104 1.00 92.00 231 PHE A O 1
ATOM 1715 N N . PHE A 1 232 ? -1.323 -14.422 -6.624 1.00 92.75 232 PHE A N 1
ATOM 1716 C CA . PHE A 1 232 ? -1.616 -15.831 -6.888 1.00 92.75 232 PHE A CA 1
ATOM 1717 C C . PHE A 1 232 ? -2.169 -16.059 -8.293 1.00 92.75 232 PHE A C 1
ATOM 1719 O O . PHE A 1 232 ? -1.759 -16.996 -8.976 1.00 92.75 232 PHE A O 1
ATOM 1726 N N . GLN A 1 233 ? -3.073 -15.195 -8.756 1.00 93.25 233 GLN A N 1
ATOM 1727 C CA . GLN A 1 233 ? -3.584 -15.257 -10.127 1.00 93.25 233 GLN A CA 1
ATOM 1728 C C . GLN A 1 233 ? -2.475 -15.014 -11.155 1.00 93.25 233 GLN A C 1
ATOM 1730 O O . GLN A 1 233 ? -2.406 -15.713 -12.164 1.00 93.25 233 GLN A O 1
ATOM 1735 N N . TRP A 1 234 ? -1.577 -14.063 -10.889 1.00 92.88 234 TRP A N 1
ATOM 1736 C CA . TRP A 1 234 ? -0.428 -13.794 -11.747 1.00 92.88 234 TRP A CA 1
ATOM 1737 C C . TRP A 1 234 ? 0.525 -14.994 -11.829 1.00 92.88 234 TRP A C 1
ATOM 1739 O O . TRP A 1 234 ? 0.912 -15.372 -12.931 1.00 92.88 234 TRP A O 1
ATOM 1749 N N . MET A 1 235 ? 0.851 -15.628 -10.697 1.00 92.50 235 MET A N 1
ATOM 1750 C CA . MET A 1 235 ? 1.675 -16.847 -10.655 1.00 92.50 235 MET A CA 1
ATOM 1751 C C . MET A 1 235 ? 1.029 -17.997 -11.439 1.00 92.50 235 MET A C 1
ATOM 1753 O O . MET A 1 235 ? 1.675 -18.588 -12.305 1.00 92.50 235 MET A O 1
ATOM 1757 N N . ARG A 1 236 ? -0.275 -18.238 -11.232 1.00 92.25 236 ARG A N 1
ATOM 1758 C CA . ARG A 1 236 ? -1.042 -19.234 -11.999 1.00 92.25 236 ARG A CA 1
ATOM 1759 C C . ARG A 1 236 ? -1.029 -18.946 -13.499 1.00 92.25 236 ARG A C 1
ATOM 1761 O O . ARG A 1 236 ? -0.866 -19.865 -14.293 1.00 92.25 236 ARG A O 1
ATOM 1768 N N . GLY A 1 237 ? -1.129 -17.676 -13.892 1.00 92.62 237 GLY A N 1
ATOM 1769 C CA . GLY A 1 237 ? -1.021 -17.252 -15.290 1.00 92.62 237 GLY A CA 1
ATOM 1770 C C . GLY A 1 237 ? 0.357 -17.500 -15.918 1.00 92.62 237 GLY A C 1
ATOM 1771 O O . GLY A 1 237 ? 0.459 -17.578 -17.138 1.00 92.62 237 GLY A O 1
ATOM 1772 N N . LEU A 1 238 ? 1.407 -17.651 -15.105 1.00 92.31 238 LEU A N 1
ATOM 1773 C CA . LEU A 1 238 ? 2.742 -18.061 -15.551 1.00 92.31 238 LEU A CA 1
ATOM 1774 C C . LEU A 1 238 ? 2.929 -19.587 -15.568 1.00 92.31 238 LEU A C 1
ATOM 1776 O O . LEU A 1 238 ? 3.998 -20.050 -15.956 1.00 92.31 238 LEU A O 1
ATOM 1780 N N . GLY A 1 239 ? 1.930 -20.362 -15.135 1.00 92.38 239 GLY A N 1
ATOM 1781 C CA . GLY A 1 239 ? 2.055 -21.809 -14.956 1.00 92.38 239 GLY A CA 1
ATOM 1782 C C . GLY A 1 239 ? 2.951 -22.200 -13.777 1.00 92.38 239 GLY A C 1
ATOM 1783 O O . GLY A 1 239 ? 3.532 -23.280 -13.794 1.00 92.38 239 GLY A O 1
ATOM 1784 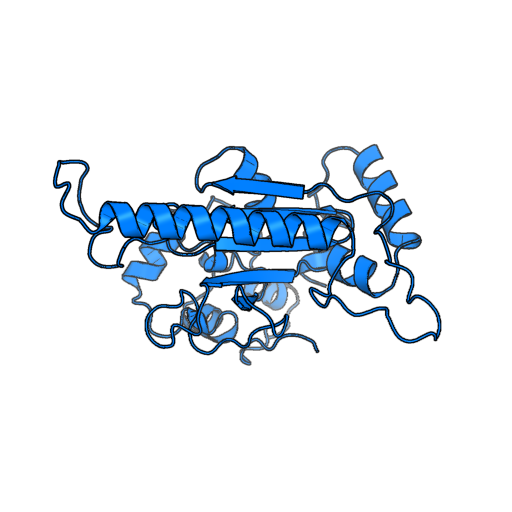N N . VAL A 1 240 ? 3.100 -21.318 -12.780 1.00 89.75 240 VAL A N 1
ATOM 1785 C CA . VAL A 1 240 ? 3.934 -21.554 -11.594 1.00 89.75 240 VAL A CA 1
ATOM 1786 C C . VAL A 1 240 ? 3.060 -21.580 -10.347 1.00 89.75 240 VAL A C 1
ATOM 1788 O O . VAL A 1 240 ? 2.230 -20.691 -10.142 1.00 89.75 240 VAL A O 1
ATOM 1791 N N . ASP A 1 241 ? 3.290 -22.560 -9.478 1.00 84.62 241 ASP A N 1
ATOM 1792 C CA . ASP A 1 241 ? 2.626 -22.615 -8.182 1.00 84.62 241 ASP A CA 1
ATOM 1793 C C . ASP A 1 241 ? 3.115 -21.480 -7.281 1.00 84.62 241 ASP A C 1
ATOM 1795 O O . ASP A 1 241 ? 4.313 -21.243 -7.095 1.00 84.62 241 ASP A O 1
ATOM 1799 N N . ALA A 1 242 ? 2.167 -20.737 -6.717 1.00 78.81 242 ALA A N 1
ATOM 1800 C CA . ALA A 1 242 ? 2.496 -19.681 -5.783 1.00 78.81 242 ALA A CA 1
ATOM 1801 C C . ALA A 1 242 ? 2.985 -20.282 -4.454 1.00 78.81 242 ALA A C 1
ATOM 1803 O O . ALA A 1 242 ? 2.387 -21.235 -3.948 1.00 78.81 242 ALA A O 1
ATOM 1804 N N . PRO A 1 243 ? 4.028 -19.707 -3.833 1.00 76.00 243 PRO A N 1
ATOM 1805 C CA . PRO A 1 243 ? 4.478 -20.166 -2.532 1.00 76.00 243 PRO A CA 1
ATOM 1806 C C . PRO A 1 243 ? 3.400 -19.877 -1.480 1.00 76.00 243 PRO A C 1
ATOM 1808 O O . PRO A 1 243 ? 3.152 -18.722 -1.129 1.00 76.00 243 PRO A O 1
ATOM 1811 N N . VAL A 1 244 ? 2.792 -20.942 -0.953 1.00 71.88 244 VAL A N 1
ATOM 1812 C CA . VAL A 1 244 ? 1.888 -20.910 0.215 1.00 71.88 244 VAL A CA 1
ATOM 1813 C C . VAL A 1 244 ? 2.648 -20.812 1.543 1.00 71.88 244 VAL A C 1
ATOM 1815 O O . VAL A 1 244 ? 2.060 -20.859 2.621 1.00 71.88 244 VAL A O 1
ATOM 1818 N N . THR A 1 245 ? 3.974 -20.671 1.485 1.00 74.50 245 THR A N 1
ATOM 1819 C CA . THR A 1 245 ? 4.792 -20.406 2.666 1.00 74.50 245 THR A CA 1
ATOM 1820 C C . THR A 1 245 ? 4.391 -19.072 3.295 1.00 74.50 245 THR A C 1
ATOM 1822 O O . THR A 1 245 ? 4.167 -18.108 2.550 1.00 74.50 245 THR A O 1
ATOM 1825 N N . PRO A 1 246 ? 4.355 -18.984 4.639 1.00 75.88 246 PRO A N 1
ATOM 1826 C CA . PRO A 1 246 ? 4.098 -17.735 5.333 1.00 75.88 246 PRO A CA 1
ATOM 1827 C C . PRO A 1 246 ? 4.983 -16.612 4.798 1.00 75.88 246 PRO A C 1
ATOM 1829 O O . PRO A 1 246 ? 6.178 -16.815 4.569 1.00 75.88 246 PRO A O 1
ATOM 1832 N N . TRP A 1 247 ? 4.404 -15.431 4.586 1.00 76.25 247 TRP A N 1
ATOM 1833 C CA . TRP A 1 247 ? 5.210 -14.265 4.250 1.00 76.25 247 TRP A CA 1
ATOM 1834 C C . TRP A 1 247 ? 6.237 -14.006 5.356 1.00 76.25 247 TRP A C 1
ATOM 1836 O O . TRP A 1 247 ? 5.892 -13.956 6.536 1.00 76.25 247 TRP A O 1
ATOM 1846 N N . ALA A 1 248 ? 7.487 -13.812 4.946 1.00 69.25 248 ALA A N 1
ATOM 1847 C CA . ALA A 1 248 ? 8.566 -13.356 5.801 1.00 69.25 248 ALA A CA 1
ATOM 1848 C C . ALA A 1 248 ? 9.138 -12.057 5.217 1.00 69.25 248 ALA A C 1
ATOM 1850 O O . ALA A 1 248 ? 9.303 -11.954 3.993 1.00 69.25 248 ALA A O 1
ATOM 1851 N N . PRO A 1 249 ? 9.446 -11.054 6.054 1.00 65.12 249 PRO A N 1
ATOM 1852 C CA . PRO A 1 249 ? 10.135 -9.867 5.586 1.00 65.12 249 PRO A CA 1
ATOM 1853 C C . PRO A 1 249 ? 11.521 -10.250 5.058 1.00 65.12 249 PRO A C 1
ATOM 1855 O O . PRO A 1 249 ? 12.269 -10.979 5.706 1.00 65.12 249 PRO A O 1
ATOM 1858 N N . TRP A 1 250 ? 11.882 -9.724 3.889 1.00 57.94 250 TRP A N 1
ATOM 1859 C CA . TRP A 1 250 ? 13.267 -9.752 3.419 1.00 57.94 250 TRP A CA 1
ATOM 1860 C C . TRP A 1 250 ? 14.134 -8.987 4.434 1.00 57.94 250 TRP A C 1
ATOM 1862 O O . TRP A 1 250 ? 13.755 -7.858 4.794 1.00 57.94 250 TRP A O 1
ATOM 1872 N N . ARG A 1 251 ? 15.203 -9.633 4.924 1.00 46.53 251 ARG A N 1
ATOM 1873 C CA . ARG A 1 251 ? 16.216 -9.036 5.810 1.00 46.53 251 ARG A CA 1
ATOM 1874 C C . ARG A 1 251 ? 17.072 -8.046 5.038 1.00 46.53 251 ARG A C 1
ATOM 1876 O O . ARG A 1 251 ? 17.435 -8.385 3.891 1.00 46.53 251 ARG A O 1
#